Protein AF-D2EDQ9-F1 (afdb_monomer_lite)

InterPro domains:
  IPR002500 Phosphoadenosine phosphosulphate reductase domain [PF01507] (2-72)
  IPR013766 Thioredoxin domain [PF00085] (138-184)
  IPR014729 Rossmann-like alpha/beta/alpha sandwich fold [G3DSA:3.40.50.620] (1-106)
  IPR036249 Thioredoxin-like superfamily [SSF52833] (121-184)

Foldseek 3Di:
DQPQLQLPDDQKDQQPVCAPPPPHGSRDIDGDPCSPPDPVNVVVCCVVVVPDDDPCVVVQFLDDDDPVAADHDDPPDDSCCRGNVVDDRNFDDDPVSVSSGDPPPPPPPPPDPPQDDLADAPLAAEAALVRVVVVVVPPDCPAAEDEDADASPDVVRNVCRVVLSVVSVVCVVVSYRYYYYDNPDPSD

Radius of gyration: 20.82 Å; chains: 1; bounding box: 44×37×55 Å

Structure (mmCIF, N/CA/C/O backbone):
data_AF-D2EDQ9-F1
#
_entry.id   AF-D2EDQ9-F1
#
loop_
_atom_site.group_PDB
_atom_site.id
_atom_site.type_symbol
_atom_site.label_atom_id
_atom_site.label_alt_id
_atom_site.label_comp_id
_atom_site.label_asym_id
_atom_site.label_entity_id
_atom_site.label_seq_id
_atom_site.pdbx_PDB_ins_code
_atom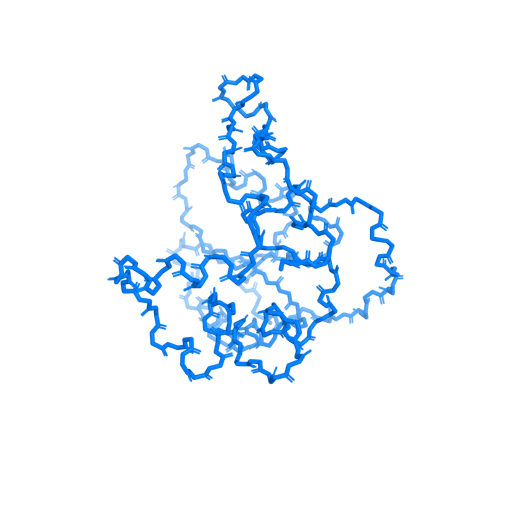_site.Cartn_x
_atom_site.Cartn_y
_atom_site.Cartn_z
_atom_site.occupancy
_atom_site.B_iso_or_equiv
_atom_site.auth_seq_id
_atom_site.auth_comp_id
_atom_site.auth_asym_id
_atom_site.auth_atom_id
_atom_site.pdbx_PDB_model_num
ATOM 1 N N . GLN A 1 1 ? 7.991 -0.186 -16.632 1.00 58.53 1 GLN A N 1
ATOM 2 C CA . GLN A 1 1 ? 8.132 0.798 -15.537 1.00 58.53 1 GLN A CA 1
ATOM 3 C C . GLN A 1 1 ? 6.879 1.653 -15.459 1.00 58.53 1 GLN A C 1
ATOM 5 O O . GLN A 1 1 ? 6.422 2.113 -16.497 1.00 58.53 1 GLN A O 1
ATOM 10 N N . SER A 1 2 ? 6.354 1.885 -14.246 1.00 59.66 2 SER A N 1
ATOM 11 C CA . SER A 1 2 ? 5.177 2.740 -13.993 1.00 59.66 2 SER A CA 1
ATOM 12 C C . SER A 1 2 ? 5.280 4.087 -14.723 1.00 59.66 2 SER A C 1
ATOM 14 O O . SER A 1 2 ? 6.257 4.798 -14.465 1.00 59.66 2 SER A O 1
ATOM 16 N N . PRO A 1 3 ? 4.303 4.486 -15.561 1.00 58.31 3 PRO A N 1
ATOM 17 C CA . PRO A 1 3 ? 4.373 5.736 -16.300 1.00 58.31 3 PRO A CA 1
ATOM 18 C C . PRO A 1 3 ? 4.193 6.869 -15.288 1.00 58.31 3 PRO A C 1
ATOM 20 O O . PRO A 1 3 ? 3.147 6.971 -14.654 1.00 58.31 3 PRO A O 1
ATOM 23 N N . GLY A 1 4 ? 5.234 7.667 -15.063 1.00 65.56 4 GLY A N 1
ATOM 24 C CA . GLY A 1 4 ? 5.211 8.793 -14.127 1.00 65.56 4 GLY A CA 1
ATOM 25 C C . GLY A 1 4 ? 6.160 8.605 -12.949 1.00 65.56 4 GLY A C 1
ATOM 26 O O . GLY A 1 4 ? 7.277 9.107 -12.967 1.00 65.56 4 GLY A O 1
ATOM 27 N N . THR A 1 5 ? 5.739 7.882 -11.914 1.00 66.69 5 THR A N 1
ATOM 28 C CA . THR A 1 5 ? 6.454 7.833 -10.623 1.00 66.69 5 THR A CA 1
ATOM 29 C C . THR A 1 5 ? 7.752 7.031 -10.634 1.00 66.69 5 THR A C 1
ATOM 31 O O . THR A 1 5 ? 8.549 7.193 -9.715 1.00 66.69 5 THR A O 1
ATOM 34 N N . ARG A 1 6 ? 7.968 6.150 -11.626 1.00 72.25 6 ARG A N 1
ATOM 35 C CA . ARG A 1 6 ? 9.136 5.247 -11.668 1.00 72.25 6 ARG A CA 1
ATOM 36 C C . ARG A 1 6 ? 10.079 5.457 -12.841 1.00 72.25 6 ARG A C 1
ATOM 38 O O . ARG A 1 6 ? 11.249 5.126 -12.703 1.00 72.25 6 ARG A O 1
ATOM 45 N N . SER A 1 7 ? 9.604 6.028 -13.945 1.00 75.19 7 SER A N 1
ATOM 46 C CA . SER A 1 7 ? 10.445 6.322 -15.115 1.00 75.19 7 SER A CA 1
ATOM 47 C C . SER A 1 7 ? 11.562 7.327 -14.823 1.00 75.19 7 SER A C 1
ATOM 49 O O . SER A 1 7 ? 12.556 7.352 -15.535 1.00 75.19 7 SER A O 1
ATOM 51 N N . GLU A 1 8 ? 11.399 8.148 -13.785 1.00 78.06 8 GLU A N 1
ATOM 52 C CA . GLU A 1 8 ? 12.341 9.208 -13.410 1.00 78.06 8 GLU A CA 1
ATOM 53 C C . 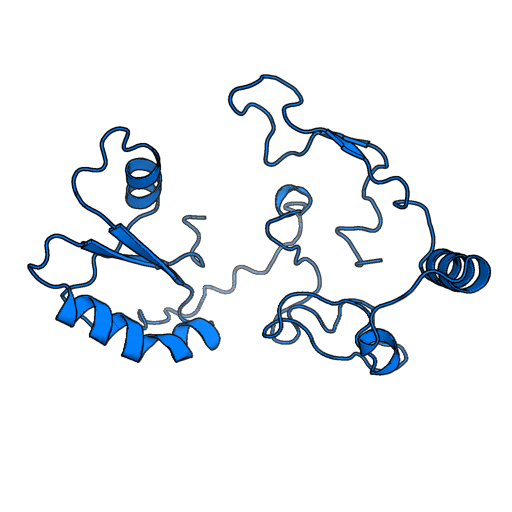GLU A 1 8 ? 12.940 8.995 -12.010 1.00 78.06 8 GLU A C 1
ATOM 55 O O . GLU A 1 8 ? 13.461 9.933 -11.408 1.00 78.06 8 GLU A O 1
ATOM 60 N N . ILE A 1 9 ? 12.847 7.780 -11.450 1.00 84.69 9 ILE A N 1
ATOM 61 C CA . ILE A 1 9 ? 13.464 7.501 -10.148 1.00 84.69 9 ILE A CA 1
ATOM 62 C C . ILE A 1 9 ? 14.989 7.578 -10.296 1.00 84.69 9 ILE A C 1
ATOM 64 O O . ILE A 1 9 ? 15.556 6.849 -11.110 1.00 84.69 9 ILE A O 1
ATOM 68 N N . PRO A 1 10 ? 15.681 8.412 -9.501 1.00 88.44 10 PRO A N 1
ATOM 69 C CA . PRO A 1 10 ? 17.132 8.500 -9.566 1.00 88.44 10 PRO A CA 1
ATOM 70 C C . PRO A 1 10 ? 17.777 7.240 -8.975 1.00 88.44 10 PRO A C 1
ATOM 72 O O . PRO A 1 10 ? 17.223 6.580 -8.092 1.00 88.44 10 PRO A O 1
ATOM 75 N N . VAL A 1 11 ? 18.998 6.929 -9.414 1.00 91.31 11 VAL A N 1
ATOM 76 C CA . VAL A 1 11 ? 19.784 5.796 -8.884 1.00 91.31 11 VAL A CA 1
ATOM 77 C C . VAL A 1 11 ? 20.045 5.945 -7.383 1.00 91.31 11 VAL A C 1
ATOM 79 O O . VAL A 1 11 ? 20.067 4.950 -6.664 1.00 91.31 11 VAL A O 1
ATOM 82 N N . VAL A 1 12 ? 20.196 7.177 -6.897 1.00 91.12 12 VAL A N 1
ATOM 83 C CA . VAL A 1 12 ? 20.347 7.496 -5.475 1.00 91.12 12 VAL A CA 1
ATOM 84 C C . VAL A 1 12 ? 19.383 8.627 -5.135 1.00 91.12 12 VAL A C 1
ATOM 86 O O . VAL A 1 12 ? 19.380 9.653 -5.810 1.00 91.12 12 VAL A O 1
ATOM 89 N N . GLN A 1 13 ? 18.571 8.445 -4.096 1.00 87.25 13 GLN A N 1
ATOM 90 C CA . GLN A 1 13 ? 17.711 9.491 -3.531 1.00 87.25 13 GLN A CA 1
ATOM 91 C C . GLN A 1 13 ? 17.777 9.460 -2.008 1.00 87.25 13 GLN A C 1
ATOM 93 O O . GLN A 1 13 ? 17.784 8.386 -1.405 1.00 87.25 13 GLN A O 1
ATOM 98 N N . VAL A 1 14 ? 17.764 10.636 -1.388 1.00 85.75 14 VAL A N 1
ATOM 99 C CA . VAL A 1 14 ? 17.329 10.757 0.006 1.00 85.75 14 VAL A CA 1
ATOM 100 C C . VAL A 1 14 ? 15.819 10.550 0.014 1.00 85.75 14 VAL A C 1
ATOM 102 O O . VAL A 1 14 ? 15.123 11.118 -0.821 1.00 85.75 14 VAL A O 1
ATOM 105 N N . ASP A 1 15 ? 15.318 9.684 0.890 1.00 81.81 15 ASP A N 1
ATOM 106 C CA . ASP A 1 15 ? 13.892 9.408 0.985 1.00 81.81 15 ASP A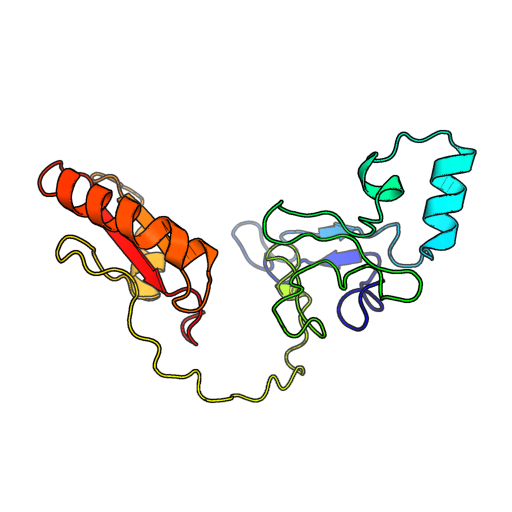 CA 1
ATOM 107 C C . ASP A 1 15 ? 13.151 10.631 1.549 1.00 81.81 15 ASP A C 1
ATOM 109 O O . ASP A 1 15 ? 13.320 10.945 2.732 1.00 81.81 15 ASP A O 1
ATOM 113 N N . PRO A 1 16 ? 12.295 11.289 0.750 1.00 74.56 16 PRO A N 1
ATOM 114 C CA . PRO A 1 16 ? 11.595 12.497 1.181 1.00 74.56 16 PRO A CA 1
ATOM 115 C C . PRO A 1 16 ? 10.612 12.247 2.333 1.00 74.56 16 PRO A C 1
ATOM 117 O O . PRO A 1 16 ? 10.231 13.184 3.022 1.00 74.56 16 PRO A O 1
ATOM 120 N N . VAL A 1 17 ? 10.190 10.996 2.575 1.00 76.38 17 VAL A N 1
ATOM 121 C CA . VAL A 1 17 ? 9.310 10.668 3.713 1.00 76.38 17 VAL A CA 1
ATOM 122 C C . VAL A 1 17 ? 10.070 10.680 5.038 1.00 76.38 17 VAL A C 1
ATOM 124 O O . VAL A 1 17 ? 9.478 10.953 6.080 1.00 76.38 17 VAL A O 1
ATOM 127 N N . PHE A 1 18 ? 11.361 10.350 5.012 1.00 75.50 18 PHE A N 1
ATOM 128 C CA . PHE A 1 18 ? 12.150 10.185 6.230 1.00 75.50 18 PHE A CA 1
ATOM 129 C C . PHE A 1 18 ? 13.036 11.383 6.532 1.00 75.50 18 PHE A C 1
ATOM 131 O O . PHE A 1 18 ? 13.549 11.443 7.647 1.00 75.50 18 PHE A O 1
ATOM 138 N N . GLU A 1 19 ? 13.214 12.314 5.591 1.00 72.06 19 GLU A N 1
ATOM 139 C CA . GLU A 1 19 ? 14.077 13.489 5.723 1.00 72.06 19 GLU A CA 1
ATOM 140 C C . GLU A 1 19 ? 13.790 14.274 7.018 1.00 72.06 19 GLU A C 1
ATOM 142 O O . GLU A 1 19 ? 12.692 14.781 7.232 1.00 72.06 19 GLU A O 1
ATOM 147 N N . GLY A 1 20 ? 14.787 14.353 7.908 1.00 65.69 20 GLY A N 1
ATOM 148 C CA . GLY A 1 20 ? 14.699 15.122 9.154 1.00 65.69 20 GLY A CA 1
ATOM 149 C C . GLY A 1 20 ? 14.109 14.394 10.371 1.00 65.69 20 GLY A C 1
ATOM 150 O O . GLY A 1 20 ? 14.018 15.015 11.427 1.00 65.69 20 GLY A O 1
ATOM 151 N N . LEU A 1 21 ? 13.747 13.105 10.279 1.00 65.38 21 LEU A N 1
ATOM 152 C CA . LEU A 1 21 ? 13.413 12.278 11.455 1.00 65.38 21 LEU A CA 1
ATOM 153 C C . LEU A 1 21 ? 14.671 11.940 12.281 1.00 65.38 21 LEU A C 1
ATOM 155 O O . LEU A 1 21 ? 15.764 11.873 11.717 1.00 65.38 21 LEU A O 1
ATOM 159 N N . ASP A 1 22 ? 14.506 11.746 13.600 1.00 54.84 22 ASP A N 1
ATOM 160 C CA . ASP A 1 22 ? 15.566 11.700 14.630 1.00 54.84 22 ASP A CA 1
ATOM 161 C C . ASP A 1 22 ? 16.768 10.807 14.280 1.00 54.84 22 ASP A C 1
ATOM 163 O O . ASP A 1 22 ? 16.853 9.620 14.598 1.00 54.84 22 ASP A O 1
ATOM 167 N N . GLY A 1 23 ? 17.710 11.472 13.614 1.00 54.59 23 GLY A N 1
ATOM 168 C CA . GLY A 1 23 ? 18.918 10.954 12.995 1.00 54.59 23 GLY A CA 1
ATOM 169 C C . GLY A 1 23 ? 19.620 11.987 12.095 1.00 54.59 23 GLY A C 1
ATOM 170 O O . GLY A 1 23 ? 20.832 11.901 11.931 1.00 54.59 23 GLY A O 1
ATOM 171 N N . GLY A 1 24 ? 18.909 13.001 11.575 1.00 53.91 24 GLY A N 1
ATOM 172 C CA . GLY A 1 24 ? 19.491 14.180 10.897 1.00 53.91 24 GLY A CA 1
ATOM 173 C C . GLY A 1 24 ? 19.254 14.252 9.377 1.00 53.91 24 GLY A C 1
ATOM 174 O O . GLY A 1 24 ? 18.497 13.463 8.819 1.00 53.91 24 GLY A O 1
ATOM 175 N N . ALA A 1 25 ? 19.873 15.226 8.690 1.00 41.09 25 ALA A N 1
ATOM 176 C CA . ALA A 1 25 ? 19.718 15.423 7.238 1.00 41.09 25 ALA A CA 1
ATOM 177 C C . ALA A 1 25 ? 20.157 14.166 6.451 1.00 41.09 25 ALA A C 1
ATOM 179 O O . ALA A 1 25 ? 21.281 13.703 6.631 1.00 41.09 25 ALA A O 1
ATOM 180 N N . GLY A 1 26 ? 19.307 13.610 5.573 1.00 56.66 26 GLY A N 1
ATOM 181 C CA . GLY A 1 26 ? 19.624 12.362 4.850 1.00 56.66 26 GLY A CA 1
ATOM 182 C C . GLY A 1 26 ? 19.239 11.055 5.565 1.00 56.66 26 GLY A C 1
ATOM 183 O O . GLY A 1 26 ? 19.810 10.006 5.281 1.00 56.66 26 GLY A O 1
ATOM 184 N N . SER A 1 27 ? 18.271 11.094 6.475 1.00 66.62 27 SER A N 1
ATOM 185 C CA . SER A 1 27 ? 17.858 10.016 7.395 1.00 66.62 27 SER A CA 1
ATOM 186 C C . SER A 1 27 ? 17.421 8.674 6.770 1.00 66.62 27 SER A C 1
ATOM 188 O O . SER A 1 27 ? 17.332 7.682 7.490 1.00 66.62 27 SER A O 1
ATOM 190 N N . LEU A 1 28 ? 17.225 8.576 5.450 1.00 80.50 28 LEU A N 1
ATOM 191 C CA . LEU A 1 28 ? 17.252 7.299 4.720 1.00 80.50 28 LEU A CA 1
ATOM 192 C C . LEU A 1 28 ? 17.705 7.532 3.273 1.00 80.50 28 LEU A C 1
ATOM 194 O O . LEU A 1 28 ? 17.079 8.298 2.546 1.00 80.50 28 LEU A O 1
ATOM 198 N N . VAL A 1 29 ? 18.762 6.845 2.827 1.00 87.06 29 VAL A N 1
ATOM 199 C CA . VAL A 1 29 ? 19.223 6.883 1.428 1.00 87.06 29 VAL A CA 1
ATOM 200 C C . VAL A 1 29 ? 18.745 5.631 0.696 1.00 87.06 29 VAL A C 1
ATOM 202 O O . VAL A 1 29 ? 19.119 4.511 1.042 1.00 87.06 29 VAL A O 1
ATOM 205 N N . LYS A 1 30 ? 17.933 5.816 -0.345 1.00 87.94 30 LYS A N 1
ATOM 206 C CA . LYS A 1 30 ? 17.454 4.753 -1.234 1.00 87.94 30 LYS A CA 1
ATOM 207 C C . LYS A 1 30 ? 18.384 4.630 -2.441 1.00 87.94 30 LYS A C 1
ATOM 209 O O . LYS A 1 30 ? 18.552 5.584 -3.201 1.00 87.94 30 LYS A O 1
ATOM 214 N N . TRP A 1 31 ? 18.927 3.432 -2.634 1.00 92.00 31 TRP A N 1
ATOM 215 C CA . TRP A 1 31 ? 19.683 3.049 -3.824 1.00 92.00 31 TRP A CA 1
ATOM 216 C C . TRP A 1 31 ? 18.801 2.212 -4.748 1.00 92.00 31 TRP A C 1
ATOM 218 O O . TRP A 1 31 ? 18.302 1.159 -4.355 1.00 92.00 31 TRP A O 1
ATOM 228 N N . ASN A 1 32 ? 18.632 2.672 -5.983 1.00 91.50 32 ASN A N 1
ATOM 229 C CA . ASN A 1 32 ? 17.838 2.037 -7.026 1.00 91.50 32 ASN A CA 1
ATOM 230 C C . ASN A 1 32 ? 18.778 1.549 -8.150 1.00 91.50 32 ASN A C 1
ATOM 232 O O . ASN A 1 32 ? 18.819 2.152 -9.223 1.00 91.50 32 ASN A O 1
ATOM 236 N N . PRO A 1 33 ? 19.560 0.471 -7.938 1.00 92.31 33 PRO A N 1
ATOM 237 C CA . PRO A 1 33 ? 20.597 0.033 -8.884 1.00 92.31 33 PRO A CA 1
ATOM 238 C C . PRO A 1 33 ? 20.038 -0.397 -10.247 1.00 92.31 33 PRO A C 1
ATOM 240 O O . PRO A 1 33 ? 20.758 -0.404 -11.238 1.00 92.31 33 PRO A O 1
ATOM 243 N N . VAL A 1 34 ? 18.745 -0.726 -10.299 1.00 91.12 34 VAL A N 1
ATOM 244 C CA . VAL A 1 34 ? 18.028 -1.139 -11.513 1.00 91.12 34 VAL A CA 1
ATOM 245 C C . VAL A 1 34 ? 17.126 -0.041 -12.086 1.00 91.12 34 VAL A C 1
ATOM 247 O O . VAL A 1 34 ? 16.287 -0.328 -12.932 1.00 91.12 34 VAL A O 1
ATOM 250 N N . ALA A 1 35 ? 17.268 1.214 -11.639 1.00 89.50 35 ALA A N 1
ATOM 251 C CA . ALA A 1 35 ? 16.425 2.325 -12.101 1.00 89.50 35 ALA A CA 1
ATOM 252 C C . ALA A 1 35 ? 16.475 2.524 -13.626 1.00 89.50 35 ALA A C 1
ATOM 254 O O . ALA A 1 35 ? 15.450 2.788 -14.245 1.00 89.50 35 ALA A O 1
ATOM 255 N N . ASN A 1 36 ? 17.654 2.325 -14.222 1.00 89.25 36 ASN A N 1
ATOM 256 C CA . ASN A 1 36 ? 17.898 2.535 -15.651 1.00 89.25 36 ASN A CA 1
ATOM 257 C C . ASN A 1 36 ? 17.867 1.231 -16.469 1.00 89.25 36 ASN A C 1
ATOM 259 O O . ASN A 1 36 ? 18.317 1.224 -17.611 1.00 89.25 36 ASN A O 1
ATOM 263 N N . VAL A 1 37 ? 17.408 0.120 -15.884 1.00 89.19 37 VAL A N 1
ATOM 264 C CA . VAL A 1 37 ? 17.350 -1.182 -16.562 1.00 89.19 37 VAL A CA 1
ATOM 265 C C . VAL A 1 37 ? 15.957 -1.384 -17.150 1.00 89.19 37 VAL A C 1
ATOM 267 O O . VAL A 1 37 ? 14.946 -1.203 -16.463 1.00 89.19 37 VAL A O 1
ATOM 270 N N . GLU A 1 38 ? 15.890 -1.781 -18.420 1.00 87.31 38 GLU A N 1
ATOM 271 C CA . GLU A 1 38 ? 14.621 -2.096 -19.068 1.00 87.31 38 GLU A CA 1
ATOM 272 C C . GLU A 1 38 ? 14.042 -3.423 -18.559 1.00 87.31 38 GLU A C 1
ATOM 274 O O . GLU A 1 38 ? 14.760 -4.359 -18.205 1.00 87.31 38 GLU A O 1
ATOM 279 N N . GLY A 1 39 ? 12.711 -3.543 -18.556 1.00 86.12 39 GLY A N 1
ATOM 280 C CA . GLY A 1 39 ? 12.041 -4.749 -18.053 1.00 86.12 39 GLY A CA 1
ATOM 281 C C . GLY A 1 39 ? 12.452 -6.026 -18.797 1.00 86.12 39 GLY A C 1
ATOM 282 O O . GLY A 1 39 ? 12.607 -7.077 -18.175 1.00 86.12 39 GLY A O 1
ATOM 283 N N . ASN A 1 40 ? 12.687 -5.935 -20.109 1.00 89.75 40 ASN A N 1
ATOM 284 C CA . ASN A 1 40 ? 13.143 -7.068 -20.917 1.00 89.75 40 ASN A CA 1
ATOM 285 C C . ASN A 1 40 ? 14.540 -7.544 -20.502 1.00 89.75 40 ASN A C 1
ATOM 287 O O . ASN A 1 40 ? 14.781 -8.751 -20.452 1.00 89.75 40 ASN A O 1
ATOM 291 N N . ASP A 1 41 ? 15.431 -6.622 -20.142 1.00 93.00 41 ASP A N 1
ATOM 292 C CA . ASP A 1 41 ? 16.785 -6.952 -19.697 1.00 93.00 41 ASP A CA 1
ATOM 293 C C . ASP A 1 41 ? 16.775 -7.634 -18.332 1.00 93.00 41 ASP A C 1
ATOM 295 O O . ASP A 1 41 ? 17.497 -8.611 -18.132 1.00 93.00 41 ASP A O 1
ATOM 299 N N . VAL A 1 42 ? 15.888 -7.206 -17.424 1.00 92.25 42 VAL A N 1
ATOM 300 C CA . VAL A 1 42 ? 15.661 -7.910 -16.152 1.00 92.25 42 VAL A CA 1
ATOM 301 C C . VAL A 1 42 ? 15.237 -9.357 -16.417 1.00 92.25 42 VAL A C 1
ATOM 303 O O . VAL A 1 42 ? 15.837 -10.283 -15.875 1.00 92.25 42 VAL A O 1
ATOM 306 N N . TRP A 1 43 ? 14.255 -9.587 -17.293 1.00 93.44 43 TRP A N 1
ATOM 307 C CA . TRP A 1 43 ? 13.798 -10.942 -17.628 1.00 93.44 43 TRP A CA 1
ATOM 308 C C . TRP A 1 43 ? 14.856 -11.789 -18.345 1.00 93.44 43 TRP A C 1
ATOM 310 O O . TRP A 1 43 ? 14.929 -13.002 -18.130 1.00 93.44 43 TRP A O 1
ATOM 320 N N . ASN A 1 44 ? 15.683 -11.182 -19.195 1.00 96.25 44 ASN A N 1
ATOM 321 C CA . ASN A 1 44 ? 16.803 -11.865 -19.841 1.00 96.25 44 ASN A CA 1
ATOM 322 C C . ASN A 1 44 ? 17.850 -12.297 -18.815 1.00 96.25 44 ASN A C 1
ATOM 324 O O . ASN A 1 44 ? 18.295 -13.446 -18.845 1.00 96.25 44 ASN A O 1
ATOM 328 N N . PHE A 1 45 ? 18.189 -11.411 -17.879 1.00 96.25 45 PHE A N 1
ATOM 329 C CA . PHE A 1 45 ? 19.127 -11.703 -16.804 1.00 96.25 45 PHE A CA 1
ATOM 330 C C . PHE A 1 45 ? 18.621 -12.841 -15.914 1.00 96.25 45 PHE A C 1
ATOM 332 O O . PHE A 1 45 ? 19.340 -13.818 -15.723 1.00 96.25 45 PHE A O 1
ATOM 339 N N . LEU A 1 46 ? 17.370 -12.764 -15.441 1.00 96.12 46 LEU A N 1
ATOM 340 C CA . LEU A 1 46 ? 16.769 -13.796 -14.586 1.00 96.12 46 LEU A CA 1
ATOM 341 C C . LEU A 1 46 ? 16.825 -15.183 -15.241 1.00 96.12 46 LEU A C 1
ATOM 343 O O . LEU A 1 46 ? 17.181 -16.152 -14.579 1.00 96.12 46 LEU A O 1
ATOM 347 N N . ARG A 1 47 ? 16.540 -15.273 -16.549 1.00 96.19 47 ARG A N 1
ATOM 348 C CA . ARG A 1 47 ? 16.620 -16.534 -17.306 1.00 96.19 47 ARG A CA 1
ATOM 349 C C . ARG A 1 47 ? 18.051 -17.021 -17.507 1.00 96.19 47 ARG A C 1
ATOM 351 O O . ARG A 1 47 ? 18.314 -18.204 -17.350 1.00 96.19 47 ARG A O 1
ATOM 358 N N . THR A 1 48 ? 18.967 -16.122 -17.860 1.00 97.50 48 THR A N 1
ATOM 359 C CA . THR A 1 48 ? 20.378 -16.470 -18.117 1.00 97.50 48 THR A CA 1
ATOM 360 C C . THR A 1 48 ? 21.071 -16.974 -16.857 1.00 97.50 48 THR A C 1
ATOM 362 O O . THR A 1 48 ? 21.901 -17.874 -16.918 1.00 97.50 48 THR A O 1
ATOM 365 N N . MET A 1 49 ? 20.715 -16.388 -15.717 1.00 98.06 49 MET A N 1
ATOM 366 C CA . MET A 1 49 ? 21.313 -16.683 -14.420 1.00 98.06 49 MET A CA 1
ATOM 367 C C . MET A 1 49 ? 20.536 -17.740 -13.624 1.00 98.06 49 MET A C 1
ATOM 369 O O . MET A 1 49 ? 20.870 -17.968 -12.465 1.00 98.06 49 MET A O 1
ATOM 373 N N . ASP A 1 50 ? 19.507 -18.352 -14.223 1.00 97.06 50 ASP A N 1
ATOM 374 C CA . ASP A 1 50 ? 18.627 -19.348 -13.596 1.00 97.06 50 ASP A CA 1
ATOM 375 C C . ASP A 1 50 ? 18.084 -18.900 -12.224 1.00 97.06 50 ASP A C 1
ATOM 377 O O . ASP A 1 50 ? 18.056 -19.642 -11.243 1.00 97.06 50 ASP A O 1
ATOM 381 N N . VAL A 1 51 ? 17.685 -17.627 -12.133 1.00 97.44 51 VAL A N 1
ATOM 382 C CA . VAL A 1 51 ? 17.146 -17.053 -10.898 1.00 97.44 51 VAL A CA 1
ATOM 383 C C . VAL A 1 51 ? 15.698 -17.517 -10.736 1.00 97.44 51 VAL A C 1
ATOM 385 O O . VAL A 1 51 ? 14.873 -17.231 -11.610 1.00 97.44 51 VAL A O 1
ATOM 388 N N . PRO A 1 52 ? 15.336 -18.167 -9.615 1.00 97.25 52 PRO A N 1
ATOM 389 C CA . PRO A 1 52 ? 13.958 -18.557 -9.364 1.00 97.25 52 PRO A CA 1
ATOM 390 C C . PRO A 1 52 ? 13.029 -17.340 -9.342 1.00 97.25 52 PRO A C 1
ATOM 392 O O . PRO A 1 52 ? 13.279 -16.356 -8.643 1.00 97.25 52 PRO A O 1
ATOM 395 N N . VAL A 1 53 ? 11.925 -17.424 -10.083 1.00 96.94 53 VAL A N 1
ATOM 396 C CA . VAL A 1 53 ? 10.891 -16.383 -10.141 1.00 96.94 53 VAL A CA 1
ATOM 397 C C . VAL A 1 53 ? 9.582 -16.882 -9.544 1.00 96.94 53 VAL A C 1
ATOM 399 O O . VAL A 1 53 ? 9.315 -18.083 -9.494 1.00 96.94 53 VAL A O 1
ATOM 402 N N . ASN A 1 54 ? 8.736 -15.954 -9.097 1.00 97.25 54 ASN A N 1
ATOM 403 C CA . ASN A 1 54 ? 7.413 -16.305 -8.592 1.00 97.25 54 ASN A CA 1
ATOM 404 C C . ASN A 1 54 ? 6.567 -16.950 -9.709 1.00 97.25 54 ASN A C 1
ATOM 406 O O . ASN A 1 54 ? 6.437 -16.389 -10.799 1.00 97.25 54 ASN A O 1
ATOM 410 N N . THR A 1 55 ? 5.960 -18.106 -9.430 1.00 97.12 55 THR A N 1
ATOM 411 C CA . THR A 1 55 ? 5.162 -18.872 -10.402 1.00 97.12 55 THR A CA 1
ATOM 412 C C . THR A 1 55 ? 3.940 -18.108 -10.913 1.00 97.12 55 THR A C 1
ATOM 414 O O . THR A 1 55 ? 3.498 -18.350 -12.034 1.00 97.12 55 THR A O 1
ATOM 417 N N . LEU A 1 56 ? 3.435 -17.128 -10.156 1.00 96.81 56 LEU A N 1
ATOM 418 C CA . LEU A 1 56 ? 2.329 -16.266 -10.578 1.00 96.81 56 LEU A CA 1
ATOM 419 C C . LEU A 1 56 ? 2.661 -15.427 -11.820 1.00 96.81 56 LEU A C 1
ATOM 421 O O . LEU A 1 56 ? 1.750 -15.064 -12.564 1.00 96.81 56 LEU A O 1
ATOM 425 N N . HIS A 1 57 ? 3.941 -15.168 -12.107 1.00 95.12 57 HIS A N 1
ATOM 426 C CA . HIS A 1 57 ? 4.326 -14.504 -13.352 1.00 95.12 57 HIS A CA 1
ATOM 427 C C . HIS A 1 57 ? 3.908 -15.316 -14.588 1.00 95.12 57 HIS A C 1
ATOM 429 O O . HIS A 1 57 ? 3.449 -14.731 -15.567 1.00 95.12 57 HIS A O 1
ATOM 435 N N . ALA A 1 58 ? 3.956 -16.653 -14.522 1.00 93.50 58 ALA A N 1
ATOM 436 C CA . ALA A 1 58 ? 3.466 -17.522 -15.596 1.00 93.50 58 ALA A CA 1
ATOM 437 C C . ALA A 1 58 ? 1.931 -17.484 -15.741 1.00 93.50 58 ALA A C 1
ATOM 439 O O . ALA A 1 58 ? 1.404 -17.766 -16.813 1.00 93.50 58 ALA A O 1
ATOM 440 N N . ALA A 1 59 ? 1.218 -17.086 -14.684 1.00 95.25 59 ALA A N 1
ATOM 441 C CA . ALA A 1 59 ? -0.230 -16.880 -14.678 1.00 95.25 59 ALA A CA 1
ATOM 442 C C . ALA A 1 59 ? -0.644 -15.436 -15.046 1.00 95.25 59 ALA A C 1
ATOM 444 O O . ALA A 1 59 ? -1.800 -15.062 -14.864 1.00 95.25 59 ALA A O 1
ATOM 445 N N . GLY A 1 60 ? 0.282 -14.606 -15.543 1.00 94.25 60 GLY A N 1
ATOM 446 C CA . GLY A 1 60 ? -0.004 -13.238 -15.995 1.00 94.25 60 GLY A CA 1
ATOM 447 C C . GLY A 1 60 ? 0.071 -12.163 -14.906 1.00 94.25 60 GLY A C 1
ATOM 448 O O . GLY A 1 60 ? -0.239 -11.000 -15.166 1.00 94.25 60 GLY A O 1
ATOM 449 N N . TYR A 1 61 ? 0.507 -12.500 -13.688 1.00 95.69 61 TYR A N 1
ATOM 450 C CA . TYR A 1 61 ? 0.728 -11.517 -12.624 1.00 95.69 61 TYR A CA 1
ATOM 451 C C . TYR A 1 61 ? 2.081 -10.826 -12.812 1.00 95.69 61 TYR A C 1
ATOM 453 O O . TYR A 1 61 ? 3.080 -11.206 -12.208 1.00 95.69 61 TYR A O 1
ATOM 461 N N . VAL A 1 62 ? 2.136 -9.805 -13.667 1.00 92.31 62 VAL A N 1
ATOM 462 C CA . VAL A 1 62 ? 3.396 -9.108 -13.986 1.00 92.31 62 VAL A CA 1
ATOM 463 C C . VAL A 1 62 ? 3.900 -8.255 -12.811 1.00 92.31 62 VAL A C 1
ATOM 465 O O . VAL A 1 62 ? 5.095 -8.251 -12.524 1.00 92.31 62 VAL A O 1
ATOM 468 N N . SER A 1 63 ? 3.005 -7.593 -12.070 1.00 91.94 63 SER A N 1
ATOM 469 C CA . SER A 1 63 ? 3.328 -6.866 -10.833 1.00 91.94 63 SER A CA 1
ATOM 470 C C . SER A 1 63 ? 2.562 -7.461 -9.658 1.00 91.94 63 SER A C 1
ATOM 472 O O . SER A 1 63 ? 1.335 -7.413 -9.641 1.00 91.94 63 SER A O 1
ATOM 474 N N . ILE A 1 64 ? 3.279 -7.989 -8.664 1.00 94.00 64 ILE A N 1
ATOM 475 C CA . ILE A 1 64 ? 2.701 -8.698 -7.514 1.00 94.00 64 ILE A CA 1
ATOM 476 C C . ILE A 1 64 ? 2.755 -7.806 -6.264 1.00 94.00 64 ILE A C 1
ATOM 478 O O . ILE A 1 64 ? 3.769 -7.165 -5.986 1.00 94.00 64 ILE A O 1
ATOM 482 N N . GLY A 1 65 ? 1.653 -7.726 -5.518 1.00 91.12 65 GLY A N 1
ATOM 483 C CA . GLY A 1 65 ? 1.562 -7.066 -4.214 1.00 91.12 65 GLY A CA 1
ATOM 484 C C . GLY A 1 65 ? 0.699 -7.875 -3.246 1.00 91.12 65 GLY A C 1
ATOM 485 O O . GLY A 1 65 ? 0.730 -9.100 -3.270 1.00 91.12 65 GLY A O 1
ATOM 486 N N . CYS A 1 66 ? -0.086 -7.202 -2.401 1.00 89.88 66 CYS A N 1
ATOM 487 C CA . CYS A 1 66 ? -1.066 -7.872 -1.542 1.00 89.88 66 CYS A CA 1
ATOM 488 C C . CYS A 1 66 ? -2.166 -8.535 -2.387 1.00 89.88 66 CYS A C 1
ATOM 490 O O . CYS A 1 66 ? -2.580 -7.959 -3.397 1.00 89.88 66 CYS A O 1
ATOM 492 N N . GLU A 1 67 ? -2.668 -9.686 -1.936 1.00 90.62 67 GLU A N 1
ATOM 493 C CA . GLU A 1 67 ? -3.781 -10.429 -2.551 1.00 90.62 67 GLU A CA 1
ATOM 494 C C . GLU A 1 67 ? -4.956 -9.534 -3.000 1.00 90.62 67 GLU A C 1
ATOM 496 O O . GLU A 1 67 ? -5.278 -9.561 -4.188 1.00 90.62 67 GLU A O 1
ATOM 501 N N . PRO A 1 68 ? -5.545 -8.666 -2.147 1.00 86.12 68 PRO A N 1
ATOM 502 C CA . PRO A 1 68 ? -6.707 -7.861 -2.540 1.00 86.12 68 PRO A CA 1
ATOM 503 C C . PRO A 1 68 ? -6.420 -6.854 -3.661 1.00 86.12 68 PRO A C 1
ATOM 505 O O . PRO A 1 68 ? -7.330 -6.424 -4.364 1.00 86.12 68 PRO A O 1
ATOM 508 N N . CYS A 1 69 ? -5.156 -6.458 -3.832 1.00 84.00 69 CYS A N 1
ATOM 509 C CA . CYS A 1 69 ? -4.741 -5.344 -4.684 1.00 84.00 69 CYS A CA 1
ATOM 510 C C . CYS A 1 69 ? -3.886 -5.784 -5.876 1.00 84.00 69 CYS A C 1
ATOM 512 O O . CYS A 1 69 ? -3.097 -4.975 -6.381 1.00 84.00 69 CYS A O 1
ATOM 514 N N . THR A 1 70 ? -3.996 -7.052 -6.280 1.00 91.50 70 THR A N 1
ATOM 515 C CA . THR A 1 70 ? -3.194 -7.649 -7.350 1.00 91.50 70 THR A CA 1
ATOM 516 C C . THR A 1 70 ? -4.055 -8.547 -8.238 1.00 91.50 70 THR A C 1
ATOM 518 O O . THR A 1 70 ? -4.650 -9.507 -7.761 1.00 91.50 70 THR A O 1
ATOM 521 N N . ARG A 1 71 ? -4.070 -8.285 -9.547 1.00 93.00 71 ARG A N 1
ATOM 522 C CA . ARG A 1 71 ? -4.653 -9.175 -10.564 1.00 93.00 71 ARG A CA 1
ATOM 523 C C . ARG A 1 71 ? -3.681 -9.421 -11.719 1.00 93.00 71 ARG A C 1
ATOM 525 O O . ARG A 1 71 ? -2.762 -8.629 -11.931 1.00 93.00 71 ARG A O 1
ATOM 532 N N . ALA A 1 72 ? -3.920 -10.487 -12.477 1.00 94.94 72 ALA A N 1
ATOM 533 C CA . ALA A 1 72 ? -3.239 -10.715 -13.745 1.00 94.94 72 ALA A CA 1
ATOM 534 C C . ALA A 1 72 ? -3.555 -9.600 -14.759 1.00 94.94 72 ALA A C 1
ATOM 536 O O . ALA A 1 72 ? -4.631 -8.994 -14.718 1.00 94.94 72 ALA A O 1
ATOM 537 N N . VAL A 1 73 ? -2.613 -9.344 -15.665 1.00 92.25 73 VAL A N 1
ATOM 538 C CA . VAL A 1 73 ? -2.766 -8.402 -16.782 1.00 92.25 73 VAL A CA 1
ATOM 539 C C . VAL A 1 73 ? -2.768 -9.148 -18.114 1.00 92.25 73 VAL A C 1
ATOM 541 O O . VAL A 1 73 ? -2.166 -10.214 -18.250 1.00 92.25 73 VAL A O 1
ATOM 544 N N . LEU A 1 74 ? -3.465 -8.590 -19.098 1.00 91.44 74 LEU A N 1
ATOM 545 C CA . LEU A 1 74 ? -3.528 -9.111 -20.459 1.00 91.44 74 LEU A CA 1
ATOM 546 C C . LEU A 1 74 ? -2.293 -8.693 -21.273 1.00 91.44 74 LEU A C 1
ATOM 548 O O . LEU A 1 74 ? -1.660 -7.678 -20.970 1.00 91.44 74 LEU A O 1
ATOM 552 N N . PRO A 1 75 ? -1.965 -9.420 -22.355 1.00 89.50 75 PRO A N 1
ATOM 553 C CA . PRO A 1 75 ? -0.954 -8.975 -23.308 1.00 89.50 75 PRO A CA 1
ATOM 554 C C . PRO A 1 75 ? -1.238 -7.551 -23.810 1.00 89.50 75 PRO A C 1
ATOM 556 O O . PRO A 1 75 ? -2.355 -7.241 -24.218 1.00 89.50 75 PRO A O 1
ATOM 559 N N . GLY A 1 76 ? -0.225 -6.684 -23.775 1.00 86.88 76 GLY A N 1
ATOM 560 C CA . GLY A 1 76 ? -0.333 -5.280 -24.186 1.00 86.88 76 GLY A CA 1
ATOM 561 C C . GLY A 1 76 ? -0.820 -4.316 -23.097 1.00 86.88 76 GLY A C 1
ATOM 562 O O . GLY A 1 76 ? -0.685 -3.109 -23.282 1.00 86.88 76 GLY A O 1
ATOM 563 N N . GLN A 1 77 ? -1.321 -4.813 -21.959 1.00 88.31 77 GLN A N 1
ATOM 564 C CA . GLN A 1 77 ? -1.581 -3.971 -20.789 1.00 88.31 77 GLN A CA 1
ATOM 565 C C . GLN A 1 77 ? -0.277 -3.580 -20.098 1.00 88.31 77 GLN A C 1
ATOM 567 O O . GLN A 1 77 ? 0.703 -4.331 -20.079 1.00 88.31 77 GLN A O 1
ATOM 572 N N . HIS A 1 78 ? -0.272 -2.397 -19.495 1.00 86.25 78 HIS A N 1
ATOM 573 C CA . HIS A 1 78 ? 0.862 -1.925 -18.728 1.00 86.25 78 HIS A CA 1
ATOM 574 C C . HIS A 1 78 ? 1.093 -2.813 -17.487 1.00 86.25 78 HIS A C 1
ATOM 576 O O . HIS A 1 78 ? 0.161 -3.219 -16.794 1.00 86.25 78 HIS A O 1
ATOM 582 N N . GLU A 1 79 ? 2.365 -3.075 -17.161 1.00 87.25 79 GLU A N 1
ATOM 583 C CA . GLU A 1 79 ? 2.815 -4.080 -16.176 1.00 87.25 79 GLU A CA 1
ATOM 584 C C . GLU A 1 79 ? 2.185 -3.936 -14.769 1.00 87.25 79 GLU A C 1
ATOM 586 O O . GLU A 1 79 ? 2.114 -4.900 -14.006 1.00 87.25 79 GLU A O 1
ATOM 591 N N . ARG A 1 80 ? 1.731 -2.723 -14.414 1.00 87.00 80 ARG A N 1
ATOM 592 C CA . ARG A 1 80 ? 1.105 -2.378 -13.124 1.00 87.00 80 ARG A CA 1
ATOM 593 C C . ARG A 1 80 ? -0.405 -2.142 -13.190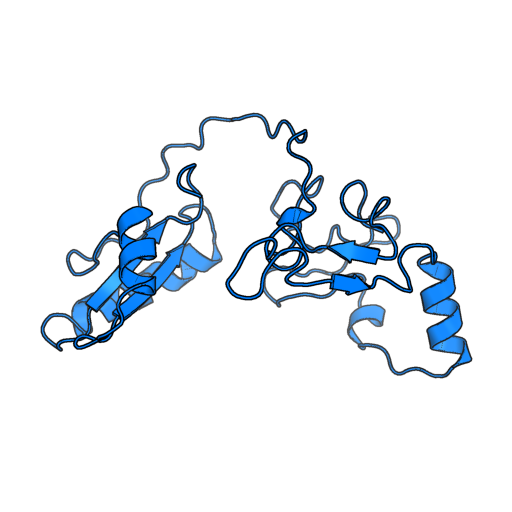 1.00 87.00 80 ARG A C 1
ATOM 595 O O . ARG A 1 80 ? -0.976 -1.825 -12.157 1.00 87.00 80 ARG A O 1
ATOM 602 N N . GLU A 1 81 ? -1.070 -2.334 -14.329 1.00 87.81 81 GLU A N 1
ATOM 603 C CA . GLU A 1 81 ? -2.544 -2.229 -14.420 1.00 87.81 81 GLU A CA 1
ATOM 604 C C . GLU A 1 81 ? -3.278 -3.254 -13.545 1.00 87.81 81 GLU A C 1
ATOM 606 O O . GLU A 1 81 ? -4.456 -3.096 -13.222 1.00 87.81 81 GLU A O 1
ATOM 611 N N . GLY A 1 82 ? -2.584 -4.319 -13.141 1.00 88.94 82 GLY A N 1
ATOM 612 C CA . GLY A 1 82 ? -3.089 -5.278 -12.169 1.00 88.94 82 GLY A CA 1
ATOM 613 C C . GLY A 1 82 ? -3.094 -4.762 -10.726 1.00 88.94 82 GLY A C 1
ATOM 614 O O . GLY A 1 82 ? -3.692 -5.394 -9.855 1.00 88.94 82 GLY A O 1
ATOM 615 N N . ARG A 1 83 ? -2.433 -3.632 -10.449 1.00 88.81 83 ARG A N 1
ATOM 616 C CA . ARG A 1 83 ? -2.351 -3.001 -9.128 1.00 88.81 83 ARG A CA 1
ATOM 617 C C . ARG A 1 83 ? -3.363 -1.868 -9.044 1.00 88.81 83 ARG A C 1
ATOM 619 O O . ARG A 1 83 ? -3.398 -1.027 -9.931 1.00 88.81 83 ARG A O 1
ATOM 626 N N . TRP A 1 84 ? -4.155 -1.838 -7.969 1.00 78.12 84 TRP A N 1
ATOM 627 C CA . TRP A 1 84 ? -5.213 -0.828 -7.777 1.00 78.12 84 TRP A CA 1
ATOM 628 C C . TRP A 1 84 ? -6.170 -0.753 -8.972 1.00 78.12 84 TRP A C 1
ATOM 630 O O . TRP A 1 84 ? -6.548 0.317 -9.427 1.00 78.12 84 TRP A O 1
ATOM 640 N N . TRP A 1 85 ? -6.542 -1.915 -9.506 1.00 75.88 85 TRP A N 1
ATOM 641 C CA . TRP A 1 85 ? -7.267 -2.036 -10.768 1.00 75.88 85 TRP A CA 1
ATOM 642 C C . TRP A 1 85 ? -8.686 -1.441 -10.765 1.00 75.88 85 TRP A C 1
ATOM 644 O O . TRP A 1 85 ? -9.275 -1.266 -11.829 1.00 75.88 85 TRP A O 1
ATOM 654 N N . TRP A 1 86 ? -9.238 -1.175 -9.579 1.00 75.25 86 TRP A N 1
ATOM 655 C CA . TRP A 1 86 ? -10.529 -0.514 -9.360 1.00 75.25 86 TRP A CA 1
ATOM 656 C C . TRP A 1 86 ? -10.405 1.013 -9.227 1.00 75.25 86 TRP A C 1
ATOM 658 O O . TRP A 1 86 ? -11.386 1.698 -8.957 1.00 75.25 86 TRP A O 1
ATOM 668 N N . GLU A 1 87 ? -9.198 1.553 -9.365 1.00 68.38 87 GLU A N 1
ATOM 669 C CA . GLU A 1 87 ? -8.839 2.936 -9.083 1.00 68.38 87 GLU A CA 1
ATOM 670 C C . GLU A 1 87 ? -8.101 3.548 -10.290 1.00 68.38 87 GLU A C 1
ATOM 672 O O . GLU A 1 87 ? -7.467 2.829 -11.060 1.00 68.38 87 GLU A O 1
ATOM 677 N N . ASP A 1 88 ? -8.136 4.879 -10.464 1.00 64.38 88 ASP A N 1
ATOM 678 C CA . ASP A 1 88 ? -7.327 5.527 -11.514 1.00 64.38 88 ASP A CA 1
ATOM 679 C C . ASP A 1 88 ? -5.828 5.309 -11.231 1.00 64.38 88 ASP A C 1
ATOM 681 O O . ASP A 1 88 ? -5.288 5.778 -10.221 1.00 64.38 88 ASP A O 1
ATOM 685 N N . ALA A 1 89 ? -5.177 4.534 -12.102 1.00 60.34 89 ALA A N 1
ATOM 686 C CA . ALA A 1 89 ? -3.836 3.990 -11.914 1.00 60.34 89 ALA A CA 1
ATOM 687 C C . ALA A 1 89 ? -2.705 4.976 -12.257 1.00 60.34 89 ALA A C 1
ATOM 689 O O . ALA A 1 89 ? -1.538 4.670 -12.006 1.00 60.34 89 ALA A O 1
ATOM 690 N N . LYS A 1 90 ? -3.012 6.153 -12.823 1.00 58.09 90 LYS A N 1
ATOM 691 C CA . LYS A 1 90 ? -1.995 7.032 -13.432 1.00 58.09 90 LYS A CA 1
ATOM 692 C C . LYS A 1 90 ? -0.964 7.624 -12.460 1.00 58.09 90 LYS A C 1
ATOM 694 O O . LYS A 1 90 ? 0.068 8.100 -12.921 1.00 58.09 90 LYS A O 1
ATOM 699 N N . ALA A 1 91 ? -1.192 7.590 -11.144 1.00 61.00 91 ALA A N 1
ATOM 700 C CA . ALA A 1 91 ? -0.276 8.207 -10.176 1.00 61.00 91 ALA A CA 1
ATOM 701 C C . ALA A 1 91 ? -0.312 7.574 -8.771 1.00 61.00 91 ALA A C 1
ATOM 703 O O . ALA A 1 91 ? -0.239 8.283 -7.767 1.00 61.00 91 ALA A O 1
ATOM 704 N N . LYS A 1 92 ? -0.459 6.246 -8.665 1.00 71.25 92 LYS A N 1
ATOM 705 C CA . LYS A 1 92 ? -0.559 5.577 -7.356 1.00 71.25 92 LYS A CA 1
ATOM 706 C C . LYS A 1 92 ? 0.698 4.791 -7.028 1.00 71.25 92 LYS A C 1
ATOM 708 O O . LYS A 1 92 ? 1.101 3.875 -7.741 1.00 71.25 92 LYS A O 1
ATOM 713 N N . GLU A 1 93 ? 1.315 5.156 -5.912 1.00 77.62 93 GLU A N 1
ATOM 714 C CA . GLU A 1 93 ? 2.391 4.392 -5.300 1.00 77.62 93 GLU A CA 1
ATOM 715 C C . GLU A 1 93 ? 1.941 3.800 -3.972 1.00 77.62 93 GLU A C 1
ATOM 717 O O . GLU A 1 93 ? 1.082 4.330 -3.269 1.00 77.62 93 GLU A O 1
ATOM 722 N N . CYS A 1 94 ? 2.549 2.669 -3.624 1.00 78.19 94 CYS A N 1
ATOM 723 C CA . CYS A 1 94 ? 2.411 2.116 -2.285 1.00 78.19 94 CYS A CA 1
ATOM 724 C C . CYS A 1 94 ? 2.986 3.109 -1.261 1.00 78.19 94 CYS A C 1
ATOM 726 O O . CYS A 1 94 ? 3.890 3.875 -1.592 1.00 78.19 94 CYS A O 1
ATOM 728 N N . GLY A 1 95 ? 2.531 3.042 -0.004 1.00 73.12 95 GLY A N 1
ATOM 729 C CA . GLY A 1 95 ? 3.043 3.870 1.097 1.00 73.12 95 GLY A CA 1
ATOM 730 C C . GLY A 1 95 ? 4.574 3.883 1.214 1.00 73.12 95 GLY A C 1
ATOM 731 O O . GLY A 1 95 ? 5.146 4.900 1.583 1.00 73.12 95 GLY A O 1
ATOM 732 N N . LEU A 1 96 ? 5.240 2.805 0.784 1.00 76.00 96 LEU A N 1
ATOM 733 C CA . LEU A 1 96 ? 6.703 2.683 0.716 1.00 76.00 96 LEU A CA 1
ATOM 734 C C . LEU A 1 96 ? 7.394 3.697 -0.226 1.00 76.00 96 LEU A C 1
ATOM 736 O O . LEU A 1 96 ? 8.581 3.990 -0.077 1.00 76.00 96 LEU A O 1
ATOM 740 N N . LEU A 1 97 ? 6.675 4.211 -1.226 1.00 74.00 97 LEU A N 1
ATOM 741 C CA . LEU A 1 97 ? 7.163 5.182 -2.212 1.00 74.00 97 LEU A CA 1
ATOM 742 C C . LEU A 1 97 ? 6.293 6.452 -2.248 1.00 74.00 97 LEU A C 1
ATOM 744 O O . LEU A 1 97 ? 6.375 7.212 -3.210 1.00 74.00 97 LEU A O 1
ATOM 748 N N . LYS A 1 98 ? 5.467 6.707 -1.220 1.00 70.81 98 LYS A N 1
ATOM 749 C CA . LYS A 1 98 ? 4.511 7.832 -1.204 1.00 70.81 98 LYS A CA 1
ATOM 750 C C . LYS A 1 98 ? 5.176 9.183 -1.493 1.00 70.81 98 LYS A C 1
ATOM 752 O O . LYS A 1 98 ? 4.592 10.001 -2.190 1.00 70.81 98 LYS A O 1
ATOM 757 N N . GLY A 1 99 ? 6.394 9.401 -1.003 1.00 70.06 99 GLY A N 1
ATOM 758 C CA . GLY A 1 99 ? 7.106 10.662 -1.208 1.00 70.06 99 GLY A CA 1
ATOM 759 C C . GLY A 1 99 ? 7.616 10.908 -2.637 1.00 70.06 99 GLY A C 1
ATOM 760 O O . GLY A 1 99 ? 8.035 12.016 -2.938 1.00 70.06 99 GLY A O 1
ATOM 761 N N . ASN A 1 100 ? 7.530 9.925 -3.542 1.00 72.94 100 ASN A N 1
ATOM 762 C CA . ASN A 1 100 ? 7.904 10.092 -4.954 1.00 72.94 100 ASN A CA 1
ATOM 763 C C . ASN A 1 100 ? 6.728 10.575 -5.827 1.00 72.94 100 ASN A C 1
ATOM 765 O O . ASN A 1 100 ? 6.863 10.710 -7.045 1.00 72.94 100 ASN A O 1
ATOM 769 N N . ILE A 1 101 ? 5.557 10.805 -5.229 1.00 72.19 101 ILE A N 1
ATOM 770 C CA . ILE A 1 101 ? 4.385 11.335 -5.924 1.00 72.19 101 ILE A CA 1
ATOM 771 C C . ILE A 1 101 ? 4.580 12.848 -6.089 1.00 72.19 101 ILE A C 1
ATOM 773 O O . ILE A 1 101 ? 4.589 13.584 -5.108 1.00 72.19 101 ILE A O 1
ATOM 777 N N . LYS A 1 102 ? 4.740 13.322 -7.332 1.00 65.81 102 LYS A N 1
ATOM 778 C CA . LYS A 1 102 ? 4.797 14.761 -7.634 1.00 65.81 102 LYS A CA 1
ATOM 779 C C . LYS A 1 102 ? 3.407 15.375 -7.429 1.00 65.81 102 LYS A C 1
ATOM 781 O O . LYS A 1 102 ? 2.438 14.858 -7.982 1.00 65.81 102 LYS A O 1
ATOM 786 N N . GLU A 1 103 ? 3.315 16.504 -6.725 1.00 56.12 103 GLU A N 1
ATOM 787 C CA . GLU A 1 103 ? 2.052 17.230 -6.455 1.00 56.12 103 GLU A CA 1
ATOM 788 C C . GLU A 1 103 ? 1.309 17.724 -7.716 1.00 56.12 103 GLU A C 1
ATOM 790 O O . GLU A 1 103 ? 0.195 18.225 -7.630 1.00 56.12 103 GLU A O 1
ATOM 795 N N . ASN A 1 104 ? 1.866 17.528 -8.914 1.00 42.62 104 ASN A N 1
ATOM 796 C CA . ASN A 1 104 ? 1.256 17.943 -10.179 1.00 42.62 104 ASN A CA 1
ATOM 797 C C . ASN A 1 104 ? 0.284 16.922 -10.788 1.00 42.62 104 ASN A C 1
ATOM 799 O O . ASN A 1 104 ? -0.193 17.123 -11.907 1.00 42.62 104 ASN A O 1
ATOM 803 N N . ALA A 1 105 ? -0.053 15.844 -10.081 1.00 44.34 105 ALA A N 1
ATOM 804 C CA . ALA A 1 105 ? -1.299 15.155 -10.375 1.00 44.34 105 ALA A CA 1
ATOM 805 C C . ALA A 1 105 ? -2.433 16.019 -9.815 1.00 44.34 105 ALA A C 1
ATOM 807 O O . ALA A 1 105 ? -2.835 15.855 -8.666 1.00 44.34 105 ALA A O 1
ATOM 808 N N . ASN A 1 106 ? -2.949 16.930 -10.646 1.00 37.19 106 ASN A N 1
ATOM 809 C CA . ASN A 1 106 ? -4.313 17.439 -10.527 1.00 37.19 106 ASN A CA 1
ATOM 810 C C . ASN A 1 106 ? -5.248 16.220 -10.632 1.00 37.19 106 ASN A C 1
ATOM 812 O O . ASN A 1 106 ? -5.828 15.925 -11.676 1.00 37.19 106 ASN A O 1
ATOM 816 N N . VAL A 1 107 ? -5.331 15.440 -9.556 1.00 39.00 107 VAL A N 1
ATOM 817 C CA . VAL A 1 107 ? -6.493 14.613 -9.294 1.00 39.00 107 VAL A CA 1
ATOM 818 C C . VAL A 1 107 ? -7.566 15.659 -9.112 1.00 39.00 107 VAL A C 1
ATOM 820 O O . VAL A 1 107 ? -7.534 16.383 -8.118 1.00 39.00 107 VAL A O 1
ATOM 823 N N . ASN A 1 108 ? -8.411 15.827 -10.134 1.00 34.28 108 ASN A N 1
ATOM 824 C CA . ASN A 1 108 ? -9.595 16.660 -10.028 1.00 34.28 108 ASN A CA 1
ATOM 825 C C . ASN A 1 108 ? -10.174 16.393 -8.647 1.00 34.28 108 ASN A C 1
ATOM 827 O O . ASN A 1 108 ? -10.505 15.247 -8.329 1.00 34.28 108 ASN A O 1
ATOM 831 N N . GLY A 1 109 ? -10.201 17.435 -7.819 1.00 39.34 109 GLY A N 1
ATOM 832 C CA . GLY A 1 109 ? -10.959 17.451 -6.587 1.00 39.34 109 GLY A CA 1
ATOM 833 C C . GLY A 1 109 ? -12.427 17.363 -6.967 1.00 39.34 109 GLY A C 1
ATOM 834 O O . GLY A 1 109 ? -13.162 18.336 -6.859 1.00 39.34 109 GLY A O 1
ATOM 835 N N . GLU A 1 110 ? -12.851 16.207 -7.471 1.00 33.00 110 GLU A N 1
ATOM 836 C CA . GLU A 1 110 ? -14.221 15.788 -7.320 1.00 33.00 110 GLU A CA 1
ATOM 837 C C . GLU A 1 110 ? -14.422 15.768 -5.818 1.00 33.00 110 GLU A C 1
ATOM 839 O O . GLU A 1 110 ? -13.753 15.025 -5.092 1.00 33.00 110 GLU A O 1
ATOM 844 N N . SER A 1 111 ? -15.283 16.672 -5.351 1.00 39.88 111 SER A N 1
ATOM 845 C CA . SER A 1 111 ? -15.833 16.616 -4.011 1.00 39.88 111 SER A CA 1
ATOM 846 C C . SER A 1 111 ? -16.226 15.170 -3.786 1.00 39.88 111 SER A C 1
ATOM 848 O O . SER A 1 111 ? -17.175 14.691 -4.418 1.00 39.88 111 SER A O 1
ATOM 850 N N . LYS A 1 112 ? -15.445 14.462 -2.960 1.00 46.50 112 LYS A N 1
ATOM 851 C CA . LYS A 1 112 ? -15.776 13.097 -2.586 1.00 46.50 112 LYS A CA 1
ATOM 852 C C . LYS A 1 112 ? -17.241 13.131 -2.182 1.00 46.50 112 LYS A C 1
ATOM 854 O O . LYS A 1 112 ? -17.597 14.013 -1.390 1.00 46.50 112 LYS A O 1
ATOM 859 N N . PRO A 1 113 ? -18.091 12.243 -2.728 1.00 47.59 113 PRO A N 1
ATOM 860 C CA . PRO A 1 113 ? -19.454 12.153 -2.244 1.00 47.59 113 PRO A CA 1
ATOM 861 C C . PRO A 1 113 ? -19.380 12.076 -0.721 1.00 47.59 113 PRO A C 1
ATOM 863 O O . PRO A 1 113 ? -18.435 11.492 -0.176 1.00 47.59 113 PRO A O 1
ATOM 866 N N . ILE A 1 114 ? -20.305 12.741 -0.031 1.00 54.59 114 ILE A N 1
ATOM 867 C CA . ILE A 1 114 ? -20.413 12.639 1.423 1.00 54.59 114 ILE A CA 1
ATOM 868 C C . ILE A 1 114 ? -20.786 11.182 1.698 1.00 54.59 114 ILE A C 1
ATOM 870 O O . ILE A 1 114 ? -21.954 10.817 1.717 1.00 54.59 114 ILE A O 1
ATOM 874 N N . VAL A 1 115 ? -19.776 10.319 1.776 1.00 67.19 115 VAL A N 1
ATOM 875 C CA . VAL A 1 115 ? -19.956 8.916 2.106 1.00 67.19 115 VAL A CA 1
ATOM 876 C C . VAL A 1 115 ? -20.057 8.874 3.617 1.00 67.19 115 VAL A C 1
ATOM 878 O O . VAL A 1 115 ? -19.127 9.311 4.314 1.00 67.19 115 VAL A O 1
ATOM 881 N N . GLU A 1 116 ? -21.214 8.411 4.078 1.00 78.62 116 GLU A N 1
ATOM 882 C CA . GLU A 1 116 ? -21.499 8.142 5.480 1.00 78.62 116 GLU A CA 1
ATOM 883 C C . GLU A 1 116 ? -20.446 7.193 6.067 1.00 78.62 116 GLU A C 1
ATOM 885 O O . GLU A 1 116 ? -19.794 6.420 5.358 1.00 78.62 116 GLU A O 1
ATOM 890 N N . ASP A 1 117 ? -20.221 7.309 7.373 1.00 85.94 117 ASP A N 1
ATOM 891 C CA . ASP A 1 117 ? -19.309 6.425 8.093 1.00 85.94 117 ASP A CA 1
ATOM 892 C C . ASP A 1 117 ? -19.879 4.999 8.082 1.00 85.94 117 ASP A C 1
ATOM 894 O O . ASP A 1 117 ? -21.067 4.803 8.328 1.00 85.94 117 ASP A O 1
ATOM 898 N N . ILE A 1 118 ? -19.040 4.010 7.769 1.00 92.06 118 ILE A N 1
ATOM 899 C CA . ILE A 1 118 ? -19.483 2.615 7.658 1.00 92.06 118 ILE A CA 1
ATOM 900 C C . ILE A 1 118 ? -19.695 1.972 9.030 1.00 92.06 118 ILE A C 1
ATOM 902 O O . ILE A 1 118 ? -20.514 1.075 9.147 1.00 92.06 118 ILE A O 1
ATOM 906 N N . PHE A 1 119 ? -19.008 2.432 10.078 1.00 93.19 119 PHE A N 1
ATOM 907 C CA . PHE A 1 119 ? -19.098 1.820 11.402 1.00 93.19 119 PHE A CA 1
ATOM 908 C C . PHE A 1 119 ? -20.200 2.456 12.246 1.00 93.19 119 PHE A C 1
ATOM 910 O O . PHE A 1 119 ? -20.226 3.683 12.412 1.00 93.19 119 PHE A O 1
ATOM 917 N N . LYS A 1 120 ? -21.056 1.619 12.838 1.00 91.06 120 LYS A N 1
ATOM 918 C CA . LYS A 1 120 ? -22.300 2.043 13.497 1.00 91.06 120 LYS A CA 1
ATOM 919 C C . LYS A 1 120 ? -22.270 1.925 15.019 1.00 91.06 120 LYS A C 1
ATOM 921 O O . LYS A 1 120 ? -23.143 2.502 15.663 1.00 91.06 120 LYS A O 1
ATOM 926 N N . SER A 1 121 ? -21.302 1.214 15.602 1.00 90.94 121 SER A N 1
ATOM 927 C CA . SER A 1 121 ? -21.228 1.055 17.060 1.00 90.94 121 SER A CA 1
ATOM 928 C C . SER A 1 121 ? -20.976 2.393 17.771 1.00 90.94 121 SER A C 1
ATOM 930 O O . SER A 1 121 ? -20.075 3.155 17.408 1.00 90.94 121 SER A O 1
ATOM 932 N N . GLU A 1 122 ? -21.736 2.655 18.838 1.00 92.00 122 GLU A N 1
ATOM 933 C CA . GLU A 1 122 ? -21.536 3.806 19.734 1.00 92.00 122 GLU A CA 1
ATOM 934 C C . GLU A 1 122 ? -20.282 3.655 20.615 1.00 92.00 122 GLU A C 1
ATOM 936 O O . GLU A 1 122 ? -19.770 4.638 21.149 1.00 92.00 122 GLU A O 1
ATOM 941 N N . ASN A 1 123 ? -19.748 2.433 20.735 1.00 94.50 123 ASN A N 1
ATOM 942 C CA . ASN A 1 123 ? -18.544 2.128 21.512 1.00 94.50 123 ASN A CA 1
ATOM 943 C C . ASN A 1 123 ? -17.243 2.427 20.745 1.00 94.50 123 ASN A C 1
ATOM 945 O O . ASN A 1 123 ? -16.146 2.211 21.268 1.00 94.50 123 ASN A O 1
ATOM 949 N N . LEU A 1 124 ? -17.343 2.937 19.513 1.00 93.50 124 LEU A N 1
ATOM 950 C CA . LEU A 1 124 ? -16.202 3.322 18.691 1.00 93.50 124 LEU A CA 1
ATOM 951 C C . LEU A 1 124 ? -15.817 4.786 18.879 1.00 93.50 124 LEU A C 1
ATOM 953 O O . LEU A 1 124 ? -16.566 5.709 18.561 1.00 93.50 124 LEU A O 1
ATOM 957 N N . VAL A 1 125 ? -14.566 5.007 19.278 1.00 93.81 125 VAL A N 1
ATOM 958 C CA . VAL A 1 125 ? -13.992 6.353 19.344 1.00 93.81 125 VAL A CA 1
ATOM 959 C C . VAL A 1 125 ? -13.573 6.80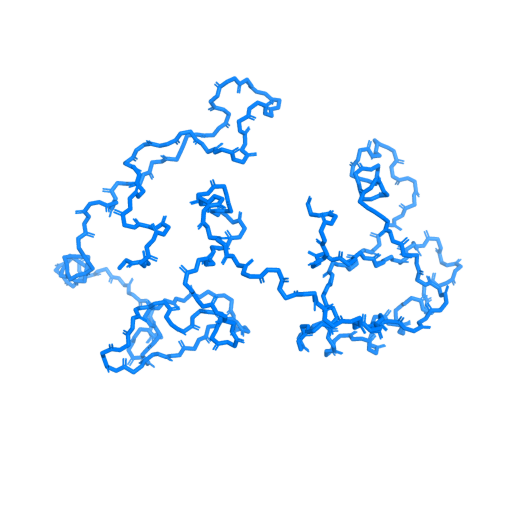4 17.944 1.00 93.81 125 VAL A C 1
ATOM 961 O O . VAL A 1 125 ? -12.640 6.255 17.359 1.00 93.81 125 VAL A O 1
ATOM 964 N N . ALA A 1 126 ? -14.223 7.831 17.399 1.00 92.62 126 ALA A N 1
ATOM 965 C CA . ALA A 1 126 ? -13.776 8.470 16.163 1.00 92.62 126 ALA A CA 1
ATOM 966 C C . ALA A 1 126 ? -12.561 9.373 16.438 1.00 92.62 126 ALA A C 1
ATOM 968 O O . ALA A 1 126 ? -12.662 10.377 17.144 1.00 92.62 126 ALA A O 1
ATOM 969 N N . LEU A 1 127 ? -11.400 9.021 15.884 1.00 91.94 127 LEU A N 1
ATOM 970 C CA . LEU A 1 127 ? -10.172 9.799 16.026 1.00 91.94 127 LEU A CA 1
ATOM 971 C C . LEU A 1 127 ? -10.055 10.850 14.920 1.00 91.94 127 LEU A C 1
ATOM 973 O O . LEU A 1 127 ? -10.290 10.577 13.744 1.00 91.94 127 LEU A O 1
ATOM 977 N N . SER A 1 128 ? -9.619 12.049 15.307 1.00 89.38 128 SER A N 1
ATOM 978 C CA . SER A 1 128 ? -9.106 13.064 14.385 1.00 89.38 128 SER A CA 1
ATOM 979 C C . SER A 1 128 ? -7.624 12.818 14.079 1.00 89.38 128 SER A C 1
ATOM 981 O O . SER A 1 128 ? -6.975 11.989 14.725 1.00 89.38 128 SER A O 1
ATOM 983 N N . ARG A 1 129 ? -7.048 13.579 13.135 1.00 84.81 129 ARG A N 1
ATOM 984 C CA . ARG A 1 129 ? -5.607 13.510 12.846 1.00 84.81 129 ARG A CA 1
ATOM 985 C C . ARG A 1 129 ? -4.761 13.818 14.082 1.00 84.81 129 ARG A C 1
ATOM 987 O O . ARG A 1 129 ? -3.893 13.033 14.443 1.00 84.81 129 ARG A O 1
ATOM 994 N N . GLN A 1 130 ? -5.097 14.893 14.791 1.00 86.19 130 GLN A N 1
ATOM 995 C CA . GLN A 1 130 ? -4.458 15.228 16.066 1.00 86.19 130 GLN A CA 1
ATOM 996 C C . GLN A 1 130 ? -4.626 14.105 17.099 1.00 86.19 130 GLN A C 1
ATOM 998 O O . GLN A 1 130 ? -3.695 13.811 17.842 1.00 86.19 130 GLN A O 1
ATOM 1003 N N . GLY A 1 131 ? -5.792 13.449 17.127 1.00 88.06 131 GLY A N 1
ATOM 1004 C CA . GLY A 1 131 ? -6.043 12.293 17.987 1.00 88.06 131 GLY A CA 1
ATOM 1005 C C . GLY A 1 131 ? -5.076 11.138 17.719 1.00 88.06 131 GLY A C 1
ATOM 1006 O O . GLY A 1 131 ? -4.501 10.605 18.665 1.00 88.06 131 GLY A O 1
ATOM 1007 N N . ILE A 1 132 ? -4.843 10.796 16.447 1.00 88.56 132 ILE A N 1
ATOM 1008 C CA . ILE A 1 132 ? -3.838 9.794 16.063 1.00 88.56 132 ILE A CA 1
ATOM 1009 C C . ILE A 1 132 ? -2.424 10.241 16.428 1.00 88.56 132 ILE A C 1
ATOM 1011 O O . ILE A 1 132 ? -1.688 9.460 17.029 1.00 88.56 132 ILE A O 1
ATOM 1015 N N . ASP A 1 133 ? -2.039 11.474 16.102 1.00 87.19 133 ASP A N 1
ATOM 1016 C CA . ASP A 1 133 ? -0.678 11.956 16.360 1.00 87.19 133 ASP A CA 1
ATOM 1017 C C . ASP A 1 133 ? -0.367 11.941 17.865 1.00 87.19 133 ASP A C 1
ATOM 1019 O O . ASP A 1 133 ? 0.713 11.520 18.285 1.00 87.19 133 ASP A O 1
ATOM 1023 N N . ASN A 1 134 ? -1.341 12.328 18.690 1.00 88.00 134 ASN A N 1
ATOM 1024 C CA . ASN A 1 134 ? -1.240 12.248 20.142 1.00 88.00 134 ASN A CA 1
ATOM 1025 C C . ASN A 1 134 ? -1.161 10.795 20.620 1.00 88.00 134 ASN A C 1
ATOM 1027 O O . ASN A 1 134 ? -0.340 10.489 21.481 1.00 88.00 134 ASN A O 1
ATOM 1031 N N . LEU A 1 135 ? -1.961 9.890 20.042 1.00 87.62 135 LEU A N 1
ATOM 1032 C CA . LEU A 1 135 ? -1.948 8.470 20.395 1.00 87.62 135 LEU A CA 1
ATOM 1033 C C . LEU A 1 135 ? -0.585 7.817 20.121 1.00 87.62 135 LEU A C 1
ATOM 1035 O O . LEU A 1 135 ? -0.109 7.008 20.917 1.00 87.62 135 LEU A O 1
ATOM 1039 N N . VAL A 1 136 ? 0.060 8.184 19.012 1.00 84.75 136 VAL A N 1
ATOM 1040 C CA . VAL A 1 136 ? 1.398 7.697 18.651 1.00 84.75 136 VAL A CA 1
ATOM 1041 C C . VAL A 1 136 ? 2.452 8.208 19.634 1.00 84.75 136 VAL A C 1
ATOM 1043 O O . VAL A 1 136 ? 3.309 7.428 20.048 1.00 84.75 136 VAL A O 1
ATOM 1046 N N . LYS A 1 137 ? 2.352 9.476 20.050 1.00 84.88 137 LYS A N 1
ATOM 1047 C CA . LYS A 1 137 ? 3.286 10.148 20.972 1.00 84.88 137 LYS A CA 1
ATOM 1048 C C . LYS A 1 137 ? 3.081 9.801 22.452 1.00 84.88 137 LYS A C 1
ATOM 1050 O O . LYS A 1 137 ? 3.826 10.291 23.294 1.00 84.88 137 LYS A O 1
ATOM 1055 N N . LEU A 1 138 ? 2.088 8.978 22.798 1.00 81.94 138 LEU A N 1
ATOM 1056 C CA . LEU A 1 138 ? 1.886 8.533 24.178 1.00 81.94 138 LEU A CA 1
ATOM 1057 C C . LEU A 1 138 ? 3.046 7.637 24.629 1.00 81.94 138 LEU A C 1
ATOM 1059 O O . LEU A 1 138 ? 3.111 6.458 24.276 1.00 81.94 138 LEU A O 1
ATOM 1063 N N . GLU A 1 139 ? 3.915 8.194 25.471 1.00 76.69 139 GLU A N 1
ATOM 1064 C CA . GLU A 1 139 ? 5.040 7.484 26.096 1.00 76.69 139 GLU A CA 1
ATOM 1065 C C . GLU A 1 139 ? 4.579 6.432 27.115 1.00 76.69 139 GLU A C 1
ATOM 1067 O O . GLU A 1 139 ? 5.262 5.437 27.342 1.00 76.69 139 GLU A O 1
ATOM 1072 N N . ASN A 1 140 ? 3.399 6.620 27.720 1.00 75.25 140 ASN A N 1
ATOM 1073 C CA . ASN A 1 140 ? 2.885 5.748 28.773 1.00 75.25 140 ASN A CA 1
ATOM 1074 C C . ASN A 1 140 ? 1.489 5.213 28.418 1.00 75.25 140 ASN A C 1
ATOM 1076 O O . ASN A 1 140 ? 0.460 5.813 28.740 1.00 75.25 140 ASN A O 1
ATOM 1080 N N . ARG A 1 141 ? 1.450 4.074 27.718 1.00 71.25 141 ARG A N 1
ATOM 1081 C CA . ARG A 1 141 ? 0.211 3.430 27.253 1.00 71.25 141 ARG A CA 1
ATOM 1082 C C . ARG A 1 141 ? -0.406 2.573 28.356 1.00 71.25 141 ARG A C 1
ATOM 1084 O O . ARG A 1 141 ? -0.293 1.353 28.347 1.00 71.25 141 ARG A O 1
ATOM 1091 N N . LYS A 1 142 ? -1.049 3.226 29.325 1.00 78.62 142 LYS A N 1
ATOM 1092 C CA . LYS A 1 142 ? -1.766 2.530 30.409 1.00 78.62 142 LYS A CA 1
ATOM 1093 C C . LYS A 1 142 ? -3.013 1.788 29.925 1.00 78.62 142 LYS A C 1
ATOM 1095 O O . LYS A 1 142 ? -3.410 0.808 30.542 1.00 78.62 142 LYS A O 1
ATOM 1100 N N . GLU A 1 143 ? -3.610 2.248 28.830 1.00 82.31 143 GLU A N 1
ATOM 1101 C CA . GLU A 1 143 ? -4.790 1.642 28.218 1.00 82.31 143 GLU A CA 1
ATOM 1102 C C . GLU A 1 143 ? -4.418 1.117 26.824 1.00 82.31 143 GLU A C 1
ATOM 1104 O O . GLU A 1 143 ? -3.855 1.879 26.029 1.00 82.31 143 GLU A O 1
ATOM 1109 N N . PRO A 1 144 ? -4.686 -0.159 26.504 1.00 90.25 144 PRO A N 1
ATOM 1110 C CA . PRO A 1 144 ? -4.476 -0.690 25.164 1.00 90.25 144 PRO A CA 1
ATOM 1111 C C . PRO A 1 144 ? -5.521 -0.138 24.184 1.00 90.25 144 PRO A C 1
ATOM 1113 O O . PRO A 1 144 ? -6.706 -0.034 24.505 1.00 90.25 144 PRO A O 1
ATOM 1116 N N . TRP A 1 145 ? -5.072 0.183 22.970 1.00 92.75 145 TRP A N 1
ATOM 1117 C CA . TRP A 1 145 ? -5.917 0.682 21.885 1.00 92.75 145 TRP A CA 1
ATOM 1118 C C . TRP A 1 145 ? -5.884 -0.267 20.692 1.00 92.75 145 TRP A C 1
ATOM 1120 O O . TRP A 1 145 ? -4.809 -0.679 20.255 1.00 92.75 145 TRP A O 1
ATOM 1130 N N . ILE A 1 146 ? -7.055 -0.541 20.127 1.00 94.50 146 ILE A N 1
ATOM 1131 C CA . ILE A 1 146 ? -7.213 -1.160 18.812 1.00 94.50 146 ILE A CA 1
ATOM 1132 C C . ILE A 1 146 ? -7.781 -0.088 17.891 1.00 94.50 146 ILE A C 1
ATOM 1134 O O . ILE A 1 146 ? -8.875 0.415 18.129 1.00 94.50 146 ILE A O 1
ATOM 1138 N N . VAL A 1 147 ? -7.039 0.269 16.843 1.00 94.88 147 VAL A N 1
ATOM 1139 C CA . VAL A 1 147 ? -7.433 1.338 15.919 1.00 94.88 147 VAL A CA 1
ATOM 1140 C C . VAL A 1 147 ? -7.553 0.790 14.505 1.00 94.88 147 VAL A C 1
ATOM 1142 O O . VAL A 1 147 ? -6.594 0.214 13.993 1.00 94.88 147 VAL A O 1
ATOM 1145 N N . VAL A 1 148 ? -8.700 1.002 13.858 1.00 94.56 148 VAL A N 1
ATOM 1146 C CA . VAL A 1 148 ? -8.862 0.769 12.418 1.00 94.56 148 VAL A CA 1
ATOM 1147 C C . VAL A 1 148 ? -8.605 2.056 11.639 1.00 94.56 148 VAL A C 1
ATOM 1149 O O . VAL A 1 148 ? -9.160 3.112 11.944 1.00 94.56 148 VAL A O 1
ATOM 1152 N N . LEU A 1 149 ? -7.774 1.960 10.602 1.00 93.25 149 LEU A N 1
ATOM 1153 C CA . LEU A 1 149 ? -7.625 2.994 9.582 1.00 93.25 149 LEU A CA 1
ATOM 1154 C C . LEU A 1 149 ? -8.439 2.560 8.368 1.00 93.25 149 LEU A C 1
ATOM 1156 O O . LEU A 1 149 ? -8.181 1.496 7.808 1.00 93.25 149 LEU A O 1
ATOM 1160 N N .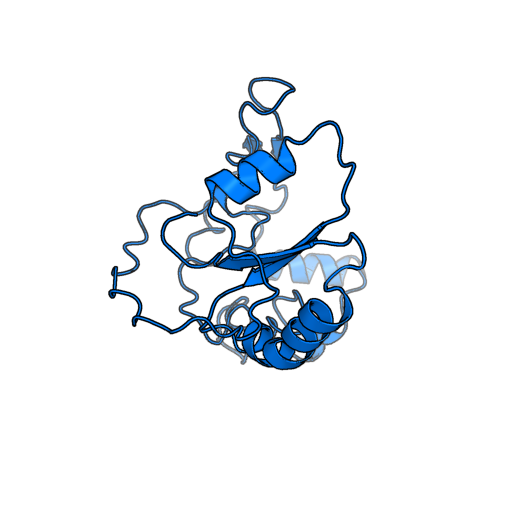 TYR A 1 150 ? -9.425 3.361 7.973 1.00 91.44 150 TYR A N 1
ATOM 1161 C CA . TYR A 1 150 ? -10.406 2.933 6.979 1.00 91.44 150 TYR A CA 1
ATOM 1162 C C . TYR A 1 150 ? -10.779 4.038 5.989 1.00 91.44 150 TYR A C 1
ATOM 1164 O O . TYR A 1 150 ? -10.508 5.220 6.205 1.00 91.44 150 TYR A O 1
ATOM 1172 N N . ALA A 1 151 ? -11.424 3.634 4.898 1.00 89.88 151 ALA A N 1
ATOM 1173 C CA . ALA A 1 151 ? -12.044 4.520 3.926 1.00 89.88 151 ALA A CA 1
ATOM 1174 C C . ALA A 1 151 ? -13.472 4.018 3.643 1.00 89.88 151 ALA A C 1
ATOM 1176 O O . ALA A 1 151 ? -13.611 2.840 3.310 1.00 89.88 151 ALA A O 1
ATOM 1177 N N . PRO A 1 152 ? -14.524 4.855 3.726 1.00 88.06 152 PRO A N 1
ATOM 1178 C CA . PRO A 1 152 ? -15.904 4.390 3.546 1.00 88.06 152 PRO A CA 1
ATOM 1179 C C . PRO A 1 152 ? -16.210 3.755 2.181 1.00 88.06 152 PRO A C 1
ATOM 1181 O O . PRO A 1 152 ? -17.087 2.906 2.071 1.00 88.06 152 PRO A O 1
ATOM 1184 N N . TRP A 1 153 ? -15.480 4.148 1.133 1.00 81.75 153 TRP A N 1
ATOM 1185 C CA . TRP A 1 153 ? -15.627 3.600 -0.222 1.00 81.75 153 TRP A CA 1
ATOM 1186 C C . TRP A 1 153 ? -14.845 2.296 -0.446 1.00 81.75 153 TRP A C 1
ATOM 1188 O O . TRP A 1 153 ? -14.976 1.684 -1.502 1.00 81.75 153 TRP A O 1
ATOM 1198 N N . CYS A 1 154 ? -13.995 1.879 0.498 1.00 83.69 154 CYS A N 1
ATOM 1199 C CA . CYS A 1 154 ? -13.139 0.711 0.323 1.00 83.69 154 CYS A CA 1
ATOM 1200 C C . CYS A 1 154 ? -13.928 -0.582 0.601 1.00 83.69 154 CYS A C 1
ATOM 1202 O O . CYS A 1 154 ? -14.351 -0.787 1.742 1.00 83.69 154 CYS A O 1
ATOM 1204 N N . PRO A 1 155 ? -14.068 -1.500 -0.376 1.00 82.12 155 PRO A N 1
ATOM 1205 C CA . PRO A 1 155 ? -14.846 -2.730 -0.201 1.00 82.12 155 PRO A CA 1
ATOM 1206 C C . PRO A 1 155 ? -14.257 -3.658 0.870 1.00 82.12 155 PRO A C 1
ATOM 1208 O O . PRO A 1 155 ? -14.990 -4.378 1.538 1.00 82.12 155 PRO A O 1
ATOM 1211 N N . PHE A 1 156 ? -12.943 -3.610 1.098 1.00 88.25 156 PHE A N 1
ATOM 1212 C CA . PHE A 1 156 ? -12.300 -4.372 2.174 1.00 88.25 156 PHE A CA 1
ATOM 1213 C C . PHE A 1 156 ? -12.624 -3.798 3.559 1.00 88.25 156 PHE A C 1
ATOM 1215 O O . PHE A 1 156 ? -12.815 -4.556 4.505 1.00 88.25 156 PHE A O 1
ATOM 1222 N N . CYS A 1 157 ? -12.731 -2.469 3.677 1.00 92.31 157 CYS A N 1
ATOM 1223 C CA . CYS A 1 157 ? -13.177 -1.822 4.912 1.00 92.31 157 CYS A CA 1
ATOM 1224 C C . CYS A 1 157 ? -14.657 -2.121 5.187 1.00 92.31 157 CYS A C 1
ATOM 1226 O O . CYS A 1 157 ? -15.023 -2.395 6.323 1.00 92.31 157 CYS A O 1
ATOM 1228 N N . GLN A 1 158 ? -15.493 -2.125 4.148 1.00 91.62 158 GLN A N 1
ATOM 1229 C CA . GLN A 1 158 ? -16.902 -2.514 4.256 1.00 91.62 158 GLN A CA 1
ATOM 1230 C C . GLN A 1 158 ? -17.046 -3.983 4.677 1.00 91.62 158 GLN A C 1
ATOM 1232 O O . GLN A 1 158 ? -17.844 -4.303 5.550 1.00 91.62 158 GLN A O 1
ATOM 1237 N N . ALA A 1 159 ? -16.219 -4.881 4.134 1.00 91.88 159 ALA A N 1
ATOM 1238 C CA . ALA A 1 159 ? -16.248 -6.299 4.494 1.00 91.88 159 ALA A CA 1
ATOM 1239 C C . ALA A 1 159 ? -15.912 -6.569 5.974 1.00 91.88 159 ALA A C 1
ATOM 1241 O O . ALA A 1 159 ? -16.355 -7.580 6.516 1.00 91.88 159 ALA A O 1
ATOM 1242 N N . MET A 1 160 ? -15.153 -5.684 6.635 1.00 94.31 160 MET A N 1
ATOM 1243 C CA . MET A 1 160 ? -14.836 -5.804 8.066 1.00 94.31 160 MET A CA 1
ATOM 1244 C C . MET A 1 160 ? -15.802 -5.055 8.996 1.00 94.31 160 MET A C 1
ATOM 1246 O O . MET A 1 160 ? -15.658 -5.194 10.209 1.00 94.31 160 MET A O 1
ATOM 1250 N N . GLU A 1 161 ? -16.756 -4.279 8.463 1.00 93.75 161 GLU A N 1
ATOM 1251 C CA . GLU A 1 161 ? -17.677 -3.416 9.227 1.00 93.75 161 GLU A CA 1
ATOM 1252 C C . GLU A 1 161 ? -18.311 -4.164 10.404 1.00 93.75 161 GLU A C 1
ATOM 1254 O O . GLU A 1 161 ? -18.073 -3.823 11.563 1.00 93.75 161 GLU A O 1
ATOM 1259 N N . ALA A 1 162 ? -19.042 -5.241 10.102 1.00 94.75 162 ALA A N 1
ATOM 1260 C CA . ALA A 1 162 ? -19.820 -5.974 11.095 1.00 94.75 162 ALA A CA 1
ATOM 1261 C C . ALA A 1 162 ? -18.942 -6.579 12.201 1.00 94.75 162 ALA A C 1
ATOM 1263 O O . ALA A 1 162 ? -19.266 -6.477 13.381 1.00 94.75 162 ALA A O 1
ATOM 1264 N N . SER A 1 163 ? -17.806 -7.181 11.835 1.00 96.56 163 SER A N 1
ATOM 1265 C CA . SER A 1 163 ? -16.896 -7.790 12.811 1.00 96.56 163 SER A CA 1
ATOM 1266 C C . SER A 1 163 ? -16.198 -6.754 13.690 1.00 96.56 163 SER A C 1
ATOM 1268 O O . SER A 1 163 ? -15.859 -7.051 14.834 1.00 96.56 163 SER A O 1
ATOM 1270 N N . TYR A 1 164 ? -15.957 -5.549 13.170 1.00 97.44 164 TYR A N 1
ATOM 1271 C CA . TYR A 1 164 ? -15.315 -4.485 13.933 1.00 97.44 164 TYR A CA 1
ATOM 1272 C C . TYR A 1 164 ? -16.290 -3.782 14.885 1.00 97.44 164 TYR A C 1
ATOM 1274 O O . TYR A 1 164 ? -15.909 -3.484 16.017 1.00 97.44 164 TYR A O 1
ATOM 1282 N N . ASP A 1 165 ? -17.547 -3.585 14.473 1.00 96.81 165 ASP A N 1
ATOM 1283 C CA . ASP A 1 165 ? -18.614 -3.121 15.368 1.00 96.81 165 ASP A CA 1
ATOM 1284 C C . ASP A 1 165 ? -18.847 -4.133 16.507 1.00 96.81 165 ASP A C 1
ATOM 1286 O O . ASP A 1 165 ? -18.836 -3.761 17.681 1.00 96.81 165 ASP A O 1
ATOM 1290 N N . GLU A 1 166 ? -18.928 -5.432 16.191 1.00 97.12 166 GLU A N 1
ATOM 1291 C CA . GLU A 1 166 ? -19.058 -6.496 17.199 1.00 97.12 166 GLU A CA 1
ATOM 1292 C C . GLU A 1 166 ? -17.873 -6.513 18.185 1.00 97.12 166 GLU A C 1
ATOM 1294 O O . GLU A 1 166 ? -18.052 -6.714 19.389 1.00 97.12 166 GLU A O 1
ATOM 1299 N N . LEU A 1 167 ? -16.650 -6.290 17.690 1.00 96.75 167 LEU A N 1
ATOM 1300 C CA . LEU A 1 167 ? -15.454 -6.173 18.525 1.00 96.75 167 LEU A CA 1
ATOM 1301 C C . LEU A 1 167 ? -15.554 -4.984 19.492 1.00 96.75 167 LEU A C 1
ATOM 1303 O O . LEU A 1 167 ? -15.213 -5.136 20.666 1.00 96.75 167 LEU A O 1
ATOM 1307 N N . ALA A 1 168 ? -16.000 -3.821 19.011 1.00 96.94 168 ALA A N 1
ATOM 1308 C CA . ALA A 1 168 ? -16.152 -2.621 19.830 1.00 96.94 168 ALA A CA 1
ATOM 1309 C C . ALA A 1 168 ? -17.162 -2.834 20.962 1.00 96.94 168 ALA A C 1
ATOM 1311 O O . ALA A 1 168 ? -16.867 -2.522 22.117 1.00 96.94 168 ALA A O 1
ATOM 1312 N N . ASP A 1 169 ? -18.302 -3.450 20.652 1.00 96.81 169 ASP A N 1
ATOM 1313 C CA . ASP A 1 169 ? -19.342 -3.746 21.637 1.00 96.81 169 ASP A CA 1
ATOM 1314 C C . ASP A 1 169 ? -18.875 -4.770 22.678 1.00 96.81 169 ASP A C 1
ATOM 1316 O O . ASP A 1 169 ? -19.106 -4.598 23.874 1.00 96.81 169 ASP A O 1
ATOM 1320 N N . LYS A 1 170 ? -18.151 -5.814 22.255 1.00 96.81 170 LYS A N 1
ATOM 1321 C CA . LYS A 1 170 ? -17.598 -6.827 23.171 1.00 96.81 170 LYS A CA 1
ATOM 1322 C C . LYS A 1 170 ? -16.514 -6.287 24.097 1.00 96.81 170 LYS A C 1
ATOM 1324 O O . LYS A 1 170 ? -16.346 -6.805 25.200 1.00 96.81 170 LYS A O 1
ATOM 1329 N N . LEU A 1 171 ? -15.748 -5.296 23.646 1.00 96.31 171 LEU A N 1
ATOM 1330 C CA . LEU A 1 171 ? -14.669 -4.697 24.431 1.00 96.31 171 LEU A CA 1
ATOM 1331 C C . LEU A 1 171 ? -15.129 -3.502 25.273 1.00 96.31 171 LEU A C 1
ATOM 1333 O O . LEU A 1 171 ? -14.339 -3.000 26.081 1.00 96.31 171 LEU A O 1
ATOM 1337 N N . ALA A 1 172 ? -16.390 -3.082 25.163 1.00 94.50 172 ALA A N 1
ATOM 1338 C CA . ALA A 1 172 ? -16.957 -2.035 26.001 1.00 94.50 172 ALA A CA 1
ATOM 1339 C C . ALA A 1 172 ? -16.785 -2.374 27.495 1.00 94.50 172 ALA A C 1
ATOM 1341 O O . ALA A 1 172 ? -17.178 -3.436 27.974 1.00 94.50 172 ALA A O 1
ATOM 1342 N N . GLY A 1 173 ? -16.134 -1.478 28.243 1.00 91.25 173 GLY A N 1
ATOM 1343 C CA . GLY A 1 173 ? -15.859 -1.669 29.674 1.00 91.25 173 GLY A CA 1
ATOM 1344 C C . GLY A 1 173 ? -14.727 -2.651 30.016 1.00 91.25 173 GLY A C 1
ATOM 1345 O O . GLY A 1 173 ? -14.406 -2.802 31.190 1.00 91.25 173 GLY A O 1
ATOM 1346 N N . SER A 1 174 ? -14.070 -3.272 29.029 1.00 92.44 174 SER A N 1
ATOM 1347 C CA . SER A 1 174 ? -12.947 -4.205 29.256 1.00 92.44 174 SER A CA 1
ATOM 1348 C C . SER A 1 174 ? -11.618 -3.520 29.613 1.00 92.44 174 SER A C 1
ATOM 1350 O O . SER A 1 174 ? -10.654 -4.185 29.985 1.00 92.44 174 SER A O 1
ATOM 1352 N N . GLY A 1 175 ? -11.545 -2.194 29.458 1.00 90.38 175 GLY A N 1
ATOM 1353 C CA . GLY A 1 175 ? -10.304 -1.419 29.545 1.00 90.38 175 GLY A CA 1
ATOM 1354 C C . GLY A 1 175 ? -9.528 -1.326 28.224 1.00 90.38 175 GLY A C 1
ATOM 1355 O O . GLY A 1 175 ? -8.567 -0.563 28.150 1.00 90.38 175 GLY A O 1
ATOM 1356 N N . VAL A 1 176 ? -9.950 -2.042 27.173 1.00 93.25 176 VAL A N 1
ATOM 1357 C CA . VAL A 1 176 ? -9.427 -1.881 25.807 1.00 93.25 176 VAL A CA 1
ATOM 1358 C C . VAL A 1 176 ? -10.270 -0.856 25.055 1.00 93.25 176 VAL A C 1
ATOM 1360 O O . VAL A 1 176 ? -11.483 -1.014 24.937 1.00 93.25 176 VAL A O 1
ATOM 1363 N N . LYS A 1 177 ? -9.634 0.189 24.520 1.00 93.75 177 LYS A N 1
ATOM 1364 C CA . LYS A 1 177 ? -10.313 1.200 23.700 1.00 93.75 177 LYS A CA 1
ATOM 1365 C C . LYS A 1 177 ? -10.290 0.796 22.232 1.00 93.75 177 LYS A C 1
ATOM 1367 O O . LYS A 1 177 ? -9.233 0.466 21.694 1.00 93.75 177 LYS A O 1
ATOM 1372 N N . VAL A 1 178 ? -11.447 0.855 21.580 1.00 96.75 178 VAL A N 1
ATOM 1373 C CA . VAL A 1 178 ? -11.591 0.566 20.149 1.00 96.75 178 VAL A CA 1
ATOM 1374 C C . VAL A 1 178 ? -11.908 1.867 19.422 1.00 96.75 178 VAL A C 1
ATOM 1376 O O . VAL A 1 178 ? -12.767 2.639 19.851 1.00 96.75 178 VAL A O 1
ATOM 1379 N N . ALA A 1 179 ? -11.164 2.160 18.360 1.00 95.44 179 ALA A N 1
ATOM 1380 C CA . ALA A 1 179 ? -11.221 3.454 17.699 1.00 95.44 179 ALA A CA 1
ATOM 1381 C C . ALA A 1 179 ? -11.150 3.343 16.179 1.00 95.44 179 ALA A C 1
ATOM 1383 O O . ALA A 1 179 ? -10.523 2.444 15.626 1.00 95.44 179 ALA A O 1
ATOM 1384 N N . LYS A 1 180 ? -11.742 4.315 15.491 1.00 94.50 180 LYS A N 1
ATOM 1385 C CA . LYS A 1 180 ? -11.733 4.415 14.032 1.00 94.50 180 LYS A CA 1
ATOM 1386 C C . LYS A 1 180 ? -11.091 5.714 13.578 1.00 94.50 180 LYS A C 1
ATOM 1388 O O . LYS A 1 180 ? -11.327 6.771 14.159 1.00 94.50 180 LYS A O 1
ATOM 1393 N N . PHE A 1 181 ? -10.306 5.643 12.511 1.00 93.19 181 PHE A N 1
ATOM 1394 C CA . PHE A 1 181 ? -9.744 6.802 11.833 1.00 93.19 181 PHE A CA 1
ATOM 1395 C C . PHE A 1 181 ? -9.999 6.721 10.334 1.00 93.19 181 PHE A C 1
ATOM 1397 O O . PHE A 1 181 ? -9.571 5.783 9.656 1.00 93.19 181 PHE A O 1
ATOM 1404 N N . ARG A 1 182 ? -10.685 7.736 9.808 1.00 90.44 182 ARG A N 1
ATOM 1405 C CA . ARG A 1 182 ? -10.972 7.861 8.382 1.00 90.44 182 ARG A CA 1
ATOM 1406 C C . ARG A 1 182 ? -9.723 8.359 7.647 1.00 90.44 182 ARG A C 1
ATOM 1408 O O . ARG A 1 182 ? -9.420 9.547 7.643 1.00 90.44 182 ARG A O 1
ATOM 1415 N N . ALA A 1 183 ? -9.002 7.439 7.013 1.00 87.25 183 ALA A N 1
ATOM 1416 C CA . ALA A 1 183 ? -7.690 7.667 6.404 1.00 87.25 183 ALA A CA 1
ATOM 1417 C C . ALA A 1 183 ? -7.747 8.190 4.955 1.00 87.25 183 ALA A C 1
ATOM 1419 O O . ALA A 1 183 ? -6.715 8.332 4.292 1.00 87.25 183 ALA A O 1
ATOM 1420 N N . ASP A 1 184 ? -8.946 8.451 4.428 1.00 78.94 184 ASP A N 1
ATOM 1421 C CA . ASP A 1 184 ? -9.142 8.841 3.036 1.00 78.94 184 ASP A CA 1
ATOM 1422 C C . ASP A 1 184 ? -9.467 10.327 2.825 1.00 78.94 184 ASP A C 1
ATOM 1424 O O . ASP A 1 184 ? -9.423 10.763 1.677 1.00 78.94 184 ASP A O 1
ATOM 1428 N N . GLY A 1 185 ? -9.763 11.095 3.876 1.00 69.06 185 GLY A N 1
ATOM 1429 C CA . GLY A 1 185 ? -10.048 12.535 3.783 1.00 69.06 185 GLY A CA 1
ATOM 1430 C C . GLY A 1 185 ? -8.802 13.419 3.633 1.00 69.06 185 GLY A C 1
ATOM 1431 O O . GLY A 1 185 ? -7.676 12.930 3.682 1.00 69.06 185 GLY A O 1
ATOM 1432 N N . ASP A 1 186 ? -9.013 14.732 3.508 1.00 55.88 186 ASP A N 1
ATOM 1433 C CA . ASP A 1 186 ? -7.950 15.750 3.358 1.00 55.88 186 ASP A CA 1
ATOM 1434 C C . ASP A 1 186 ? -7.111 15.962 4.633 1.00 55.88 186 ASP A C 1
ATOM 1436 O O . ASP A 1 186 ? -6.133 16.697 4.638 1.00 55.88 186 ASP A O 1
ATOM 1440 N N . GLN A 1 187 ? -7.456 15.272 5.723 1.00 52.09 187 GLN A N 1
ATOM 1441 C CA . GLN A 1 187 ? -6.746 15.260 7.011 1.00 52.09 187 GLN A CA 1
ATOM 1442 C C . GLN A 1 187 ? -5.507 14.317 6.995 1.00 52.09 187 GLN A C 1
ATOM 1444 O O . GLN A 1 187 ? -5.096 13.784 8.036 1.00 52.09 187 GLN A O 1
ATOM 1449 N N . LYS A 1 188 ? -4.973 14.041 5.795 1.00 46.53 188 LYS A N 1
ATOM 1450 C CA . LYS A 1 188 ? -3.861 13.118 5.491 1.00 46.53 188 LYS A CA 1
ATOM 1451 C C . LYS A 1 188 ? -2.482 13.664 5.819 1.00 46.53 188 LYS A C 1
ATOM 1453 O O . LYS A 1 188 ? -2.324 14.875 6.020 1.00 46.53 188 LYS A O 1
#

Secondary structure (DSSP, 8-state):
--TTTTTT--SEEE-TTTTTSTT-TT--EEE-TTTT--HHHHHHHHHHTT----GGGGGT-SS---GGGB----TTS-TTTTBSTTS-GGG---GGGGGG--TT----------PPPS---TT-EE--HHHHHHHHT-S---S-EEEEEE-TT-HHHHHTHHHHHHHHHHHTTSS-EEEEEETTSS--

pLDDT: mean 81.94, std 15.74, range [33.0, 98.06]

Organism: Brassica oleracea var. italica (NCBI:txid36774)

Sequence (188 aa):
QSPGTRSEIPVVQVDPVFEGLDGGAGSLVKWNPVANVEGNDVWNFLRTMDVPVNTLHAAGYVSIGCEPCTRAVLPGQHEREGRWWWEDAKAKECGLLKGNIKENANVNGESKPIVEDIFKSENLVALSRQGIDNLVKLENRKEPWIVVLYAPWCPFCQAMEASYDELADKLAGSGVKVAKFRADGDQK